Protein AF-A0A100W9M2-F1 (afdb_monomer_lite)

Foldseek 3Di:
DLPVLVVCVVVVPQWFWDDDPNDIAIFGLFPVPFPLVCLLVLVQVVRLVVRRVPPDDPDPDPVSSQVSLQRVLVSSPLAADPPDDQDVPDSNSGNHCSNVLVCCCVPPVVLLQQQCCVPVVDHPCVVVVVNAGSNNSSVSPVDGDQPGSSNCVVVVNDGDQDPVNVVVQVVVCVVVVHHDPPDDDDPVRVVVVVVVVVVVVVVVVVVVVVVVCVDPVVVVVVVVVVVVVVVVVVVVVVVDDDPPDDDDDDPDPPQDPVRVVVVVVVVVVVPPDDPDD

Secondary structure (DSSP, 8-state):
-HHHHHHHHHTT-SEEEEEETTEEEEEESSGGGS-HHHHHTT-HHHHHHHHHTT------SHHHHHHHHHHHHHHTT-PPPTTS---TT-GGGSSTTHHHHHHHHHH-HHHHHHHIIIII---TTHHHHTSS-HHHHHHHHTT--TTSHHHHHHTTTSPP--HHHHHHHHHHHHHHTS--TTSPPPHHHHHHHHHHHHHHHHHHHHHHHHHHHHSHHHHHHHHHHHHHHHHHHHHHHHT----S-----PPP----HHHHHHHHHHHHHHT------

pLDDT: mean 83.06, std 14.35, range [37.59, 98.06]

Structure (mmCIF, N/CA/C/O backbone):
data_AF-A0A100W9M2-F1
#
_entry.id   AF-A0A100W9M2-F1
#
loop_
_atom_site.group_PDB
_atom_site.id
_atom_site.type_symbol
_atom_site.label_atom_id
_atom_site.label_alt_id
_atom_site.label_comp_id
_atom_site.label_asym_id
_atom_site.label_entity_id
_atom_site.label_seq_id
_atom_site.pdbx_PDB_ins_code
_atom_site.Cartn_x
_atom_site.Cartn_y
_atom_site.Cartn_z
_atom_site.occupancy
_atom_site.B_iso_or_equiv
_atom_site.auth_seq_id
_atom_site.auth_comp_id
_atom_site.auth_asym_id
_atom_site.auth_atom_id
_atom_site.pdbx_PDB_model_num
ATOM 1 N N . MET A 1 1 ? 2.114 0.932 17.885 1.00 47.81 1 MET A N 1
ATOM 2 C CA . MET A 1 1 ? 0.836 1.500 18.368 1.00 47.81 1 MET A CA 1
ATOM 3 C C . MET A 1 1 ? -0.403 0.664 17.989 1.00 47.81 1 MET A C 1
ATOM 5 O O . MET A 1 1 ? -1.492 0.979 18.439 1.00 47.81 1 MET A O 1
ATOM 9 N N . SER A 1 2 ? -0.251 -0.484 17.306 1.00 56.03 2 SER A N 1
ATOM 10 C CA . SER A 1 2 ? -1.343 -1.405 16.909 1.00 56.03 2 SER A CA 1
ATOM 11 C C . SER A 1 2 ? -2.250 -1.965 18.027 1.00 56.03 2 SER A C 1
ATOM 13 O O . SER A 1 2 ? -3.304 -2.513 17.711 1.00 56.03 2 SER A O 1
ATOM 15 N N . SER A 1 3 ? -1.852 -1.878 19.302 1.00 63.62 3 SER A N 1
ATOM 16 C CA . SER A 1 3 ? -2.633 -2.407 20.432 1.00 63.62 3 SER A CA 1
ATOM 17 C C . SER A 1 3 ? -3.919 -1.622 20.685 1.00 63.62 3 SER A C 1
ATOM 19 O O . SER A 1 3 ? -4.874 -2.200 21.193 1.00 63.62 3 SER A O 1
ATOM 21 N N . ASP A 1 4 ? -3.944 -0.324 20.375 1.00 85.94 4 ASP A N 1
ATOM 22 C CA . ASP A 1 4 ? -5.067 0.527 20.769 1.00 85.94 4 ASP A CA 1
ATOM 23 C C . ASP A 1 4 ? -6.202 0.483 19.741 1.00 85.94 4 ASP A C 1
ATOM 25 O O . ASP A 1 4 ? -7.349 0.258 20.102 1.00 85.94 4 ASP A O 1
ATOM 29 N N . ALA A 1 5 ? -5.879 0.528 18.445 1.00 87.69 5 ALA A N 1
ATOM 30 C CA . ALA A 1 5 ? -6.870 0.379 17.376 1.00 87.69 5 ALA A CA 1
ATOM 31 C C . ALA A 1 5 ? -7.610 -0.972 17.429 1.00 87.69 5 ALA A C 1
ATOM 33 O O . ALA A 1 5 ? -8.826 -1.022 17.272 1.00 87.69 5 ALA A O 1
ATOM 34 N N . ALA A 1 6 ? -6.892 -2.069 17.702 1.00 89.69 6 ALA A N 1
ATOM 35 C CA . ALA A 1 6 ? -7.508 -3.387 17.867 1.00 89.69 6 ALA A CA 1
ATOM 36 C C . ALA A 1 6 ? -8.412 -3.456 19.110 1.00 89.69 6 ALA A C 1
ATOM 38 O O . ALA A 1 6 ? -9.457 -4.099 19.078 1.00 89.69 6 ALA A O 1
ATOM 39 N N . ARG A 1 7 ? -8.026 -2.772 20.197 1.00 92.50 7 ARG A N 1
ATOM 40 C CA . ARG A 1 7 ? -8.838 -2.657 21.413 1.00 92.50 7 ARG A CA 1
ATOM 41 C C . ARG A 1 7 ? -10.119 -1.865 21.151 1.00 92.50 7 ARG A C 1
ATOM 43 O O . ARG A 1 7 ? -11.185 -2.328 21.534 1.00 92.50 7 ARG A O 1
ATOM 50 N N . LEU A 1 8 ? -10.017 -0.706 20.500 1.00 90.44 8 LEU A N 1
ATOM 51 C CA . LEU A 1 8 ? -11.167 0.132 20.143 1.00 90.44 8 LEU A CA 1
ATOM 52 C C . LEU A 1 8 ? -12.153 -0.623 19.248 1.00 90.44 8 LEU A C 1
ATOM 54 O O . LEU A 1 8 ? -13.355 -0.580 19.483 1.00 90.44 8 LEU A O 1
ATOM 58 N N . GLU A 1 9 ? -11.643 -1.373 18.271 1.00 91.06 9 GLU A N 1
ATOM 59 C CA . GLU A 1 9 ? -12.470 -2.222 17.413 1.00 91.06 9 GLU A CA 1
ATOM 60 C C . GLU A 1 9 ? -13.180 -3.331 18.202 1.00 91.06 9 GLU A C 1
ATOM 62 O O . GLU A 1 9 ? -14.383 -3.506 18.044 1.00 91.06 9 GLU A O 1
ATOM 67 N N . ALA A 1 10 ? -12.478 -4.030 19.101 1.00 90.88 10 ALA A N 1
ATOM 68 C CA . ALA A 1 10 ? -13.080 -5.075 19.935 1.00 90.88 10 ALA A CA 1
ATOM 69 C C . ALA A 1 10 ? -14.157 -4.540 20.898 1.00 90.88 10 ALA A C 1
ATOM 71 O O . ALA A 1 10 ? -15.076 -5.269 21.262 1.00 90.88 10 ALA A O 1
ATOM 72 N N . LEU A 1 11 ? -14.043 -3.275 21.313 1.00 92.44 11 LEU A N 1
ATOM 73 C CA . LEU A 1 11 ? -15.038 -2.585 22.136 1.00 92.44 11 LEU A CA 1
ATOM 74 C C . LEU A 1 11 ? -16.202 -2.008 21.313 1.00 92.44 11 LEU A C 1
ATOM 76 O O . LEU A 1 11 ? -17.171 -1.531 21.898 1.00 92.44 11 LEU A O 1
ATOM 80 N N . GLY A 1 12 ? -16.124 -2.046 19.979 1.00 91.00 12 GLY A N 1
ATOM 81 C CA . GLY A 1 12 ? -17.121 -1.438 19.099 1.00 91.00 12 GLY A CA 1
ATOM 82 C C . GLY A 1 12 ? -17.115 0.092 19.134 1.00 91.00 12 GLY A C 1
ATOM 83 O O . GLY A 1 12 ? -18.110 0.713 18.769 1.00 91.00 12 GLY A O 1
ATOM 84 N N . GLU A 1 13 ? -16.013 0.712 19.566 1.00 93.00 13 GLU A N 1
ATOM 85 C CA . GLU A 1 13 ? -15.912 2.168 19.659 1.00 93.00 13 GLU A CA 1
ATOM 86 C C . GLU A 1 13 ? -16.001 2.787 18.250 1.00 93.00 13 GLU A C 1
ATOM 88 O O . GLU A 1 13 ? -15.250 2.389 17.347 1.00 93.00 13 GLU A O 1
ATOM 93 N N . PRO A 1 14 ? -16.913 3.745 18.008 1.00 94.06 14 PRO A N 1
ATOM 94 C CA . PRO A 1 14 ? -17.120 4.313 16.676 1.00 94.06 14 PRO A CA 1
ATOM 95 C C . PRO A 1 14 ? -16.027 5.313 16.281 1.00 94.06 14 PRO A C 1
ATOM 97 O O . PRO A 1 14 ? -15.817 5.560 15.097 1.00 94.06 14 PRO A O 1
ATOM 100 N N . VAL A 1 15 ? -15.305 5.869 17.255 1.00 95.31 15 VAL A N 1
ATOM 101 C CA . VAL A 1 15 ? -14.385 6.994 17.058 1.00 95.31 15 VAL A CA 1
ATOM 102 C C . VAL A 1 15 ? -12.984 6.636 17.543 1.00 95.31 15 VAL A C 1
ATOM 104 O O . VAL A 1 15 ? -12.806 6.042 18.606 1.00 95.31 15 VAL A O 1
ATOM 107 N N . ALA A 1 16 ? -11.974 7.027 16.768 1.00 94.75 16 ALA A N 1
ATOM 108 C CA . ALA A 1 16 ? -10.576 6.979 17.163 1.00 94.75 16 ALA A CA 1
ATOM 109 C C . ALA A 1 16 ? -10.111 8.384 17.562 1.00 94.75 16 ALA A C 1
ATOM 111 O O . ALA A 1 16 ? -10.200 9.330 16.777 1.00 94.75 16 ALA A O 1
ATOM 112 N N . ARG A 1 17 ? -9.601 8.512 18.790 1.00 94.69 17 ARG A N 1
ATOM 113 C CA . ARG A 1 17 ? -8.998 9.746 19.305 1.00 94.69 17 ARG A CA 1
ATOM 114 C C . ARG A 1 17 ? -7.490 9.682 19.153 1.00 94.69 17 ARG A C 1
ATOM 116 O O . ARG A 1 17 ? -6.875 8.692 19.545 1.00 94.69 17 ARG A O 1
ATOM 123 N N . PHE A 1 18 ? -6.884 10.741 18.638 1.00 93.81 18 PHE A N 1
ATOM 124 C CA . PHE A 1 18 ? -5.432 10.829 18.524 1.00 93.81 18 PHE A CA 1
ATOM 125 C C . PHE A 1 18 ? -4.947 12.265 18.687 1.00 93.81 18 PHE A C 1
ATOM 127 O O . PHE A 1 18 ? -5.701 13.227 18.556 1.00 93.81 18 PHE A O 1
ATOM 134 N N . ARG A 1 19 ? -3.658 12.408 19.000 1.00 93.12 19 ARG A N 1
ATOM 135 C CA . ARG A 1 19 ? -3.018 13.708 19.185 1.00 93.12 19 ARG A CA 1
ATOM 136 C C . ARG A 1 19 ? -2.118 14.024 17.999 1.00 93.12 19 ARG A C 1
ATOM 138 O O . ARG A 1 19 ? -1.206 13.257 17.699 1.00 93.12 19 ARG A O 1
ATOM 145 N N . TRP A 1 20 ? -2.313 15.187 17.388 1.00 92.69 20 TRP A N 1
ATOM 146 C CA . TRP A 1 20 ? -1.487 15.696 16.295 1.00 92.69 20 TRP A CA 1
ATOM 147 C C . TRP A 1 20 ? -1.078 17.144 16.570 1.00 92.69 20 TRP A C 1
ATOM 149 O O . TRP A 1 20 ? -1.923 18.002 16.799 1.00 92.69 20 TRP A O 1
ATOM 159 N N . ARG A 1 21 ? 0.234 17.420 16.613 1.00 89.38 21 ARG A N 1
ATOM 160 C CA . ARG A 1 21 ? 0.813 18.760 16.872 1.00 89.38 21 ARG A CA 1
ATOM 161 C C . ARG A 1 21 ? 0.162 19.523 18.045 1.00 89.38 21 ARG A C 1
ATOM 163 O O . ARG A 1 21 ? -0.067 20.720 17.960 1.00 89.38 21 ARG A O 1
ATOM 170 N N . ASN A 1 22 ? -0.089 18.823 19.156 1.00 88.62 22 ASN A N 1
ATOM 171 C CA . ASN A 1 22 ? -0.762 19.319 20.375 1.00 88.62 22 ASN A CA 1
ATOM 172 C C . ASN A 1 22 ? -2.278 19.542 20.288 1.00 88.62 22 ASN A C 1
ATOM 174 O O . ASN A 1 22 ? -2.859 20.012 21.262 1.00 88.62 22 ASN A O 1
ATOM 178 N N . HIS A 1 23 ? -2.918 19.140 19.197 1.00 89.62 23 HIS A N 1
ATOM 179 C CA . HIS A 1 23 ? -4.370 19.093 19.078 1.00 89.62 23 HIS A CA 1
ATOM 180 C C . HIS A 1 23 ? -4.859 17.665 19.291 1.00 89.62 23 HIS A C 1
ATOM 182 O O . HIS A 1 23 ? -4.270 16.723 18.759 1.00 89.62 23 HIS A O 1
ATOM 188 N N . GLU A 1 24 ? -5.912 17.506 20.084 1.00 93.44 24 GLU A N 1
ATOM 189 C CA . GLU A 1 24 ? -6.674 16.261 20.136 1.00 93.44 24 GLU A CA 1
ATOM 190 C C . GLU A 1 24 ? -7.724 16.303 19.035 1.00 93.44 24 GLU A C 1
ATOM 192 O O . GLU A 1 24 ? -8.447 17.290 18.901 1.00 93.44 24 GLU A O 1
ATOM 197 N N . LEU A 1 25 ? -7.742 15.254 18.221 1.00 94.44 25 LEU A N 1
ATOM 198 C CA . LEU A 1 25 ? -8.624 15.109 17.076 1.00 94.44 25 LEU A CA 1
ATOM 199 C C . LEU A 1 25 ? -9.360 13.776 17.170 1.00 94.44 25 LEU A C 1
ATOM 201 O O . LEU A 1 25 ? -8.849 12.791 17.715 1.00 94.44 25 LEU A O 1
ATOM 205 N N . GLU A 1 26 ? -10.554 13.760 16.602 1.00 95.38 26 GLU A N 1
ATOM 206 C CA . GLU A 1 26 ? -11.437 12.606 16.523 1.00 95.38 26 GLU A CA 1
ATOM 207 C C . GLU A 1 26 ? -11.709 12.262 15.059 1.00 95.38 26 GLU A C 1
ATOM 209 O O . GLU A 1 26 ? -11.933 13.149 14.241 1.00 95.38 26 GLU A O 1
ATOM 214 N N . ILE A 1 27 ? -11.702 10.982 14.709 1.00 95.75 27 ILE A N 1
ATOM 215 C CA . ILE A 1 27 ? -12.089 10.509 13.372 1.00 95.75 27 ILE A CA 1
ATOM 216 C C . ILE A 1 27 ? -12.921 9.233 13.490 1.00 95.75 27 ILE A C 1
ATOM 218 O O . ILE A 1 27 ? -12.769 8.509 14.482 1.00 95.75 27 ILE A O 1
ATOM 222 N N . PRO A 1 28 ? -13.756 8.903 12.489 1.00 96.62 28 PRO A N 1
ATOM 223 C CA . PRO A 1 28 ? -14.380 7.589 12.413 1.00 96.62 28 PRO A CA 1
ATOM 224 C C . PRO A 1 28 ? -13.318 6.489 12.498 1.00 96.62 28 PRO A C 1
ATOM 226 O O . PRO A 1 28 ? -12.334 6.488 11.756 1.00 96.62 28 PRO A O 1
ATOM 229 N N . ARG A 1 29 ? -13.496 5.554 13.430 1.00 94.75 29 ARG A N 1
ATOM 230 C CA . ARG A 1 29 ? -12.656 4.359 13.563 1.00 94.75 29 ARG A CA 1
ATOM 231 C C . ARG A 1 29 ? -12.885 3.329 12.444 1.00 94.75 29 ARG A C 1
ATOM 233 O O . ARG A 1 29 ? -11.885 2.752 12.012 1.00 94.75 29 ARG A O 1
ATOM 240 N N . PRO A 1 30 ? -14.121 3.049 11.972 1.00 95.06 30 PRO A N 1
ATOM 241 C CA . PRO A 1 30 ? -14.320 2.164 10.826 1.00 95.06 30 PRO A CA 1
ATOM 242 C C . PRO A 1 30 ? -13.828 2.849 9.557 1.00 95.06 30 PRO A C 1
ATOM 244 O O . PRO A 1 30 ? -14.258 3.952 9.225 1.00 95.06 30 PRO A O 1
ATOM 247 N N . LEU A 1 31 ? -12.945 2.173 8.827 1.00 95.31 31 LEU A N 1
ATOM 248 C CA . LEU A 1 31 ? -12.478 2.651 7.525 1.00 95.31 31 LEU A CA 1
ATOM 249 C C . LEU A 1 31 ? -13.605 2.665 6.490 1.00 95.31 31 LEU A C 1
ATOM 251 O O . LEU A 1 31 ? -13.540 3.396 5.512 1.00 95.31 31 LEU A O 1
ATOM 255 N N . GLU A 1 32 ? -14.645 1.869 6.702 1.00 94.31 32 GLU A N 1
ATOM 256 C CA . GLU A 1 32 ? -15.831 1.797 5.859 1.00 94.31 32 GLU A CA 1
ATOM 257 C C . GLU A 1 32 ? -16.619 3.120 5.850 1.00 94.31 32 GLU A C 1
ATOM 259 O O . GLU A 1 32 ? -17.315 3.407 4.881 1.00 94.31 32 GLU A O 1
ATOM 264 N N . GLU A 1 33 ? -16.477 3.944 6.895 1.00 95.44 33 GLU A N 1
ATOM 265 C CA . GLU A 1 33 ? -17.082 5.282 6.988 1.00 95.44 33 GLU A CA 1
ATOM 266 C C . GLU A 1 33 ? -16.178 6.389 6.423 1.00 95.44 33 GLU A C 1
ATOM 268 O O . GLU A 1 33 ? -16.566 7.558 6.375 1.00 95.44 33 GLU A O 1
ATOM 273 N N . TRP A 1 34 ? -14.956 6.054 6.001 1.00 96.69 34 TRP A N 1
ATOM 274 C CA . TRP A 1 34 ? -14.051 7.035 5.416 1.00 96.69 34 TRP A CA 1
ATOM 275 C C . TRP A 1 34 ? -14.489 7.391 3.992 1.00 96.69 34 TRP A C 1
ATOM 277 O O . TRP A 1 34 ? -15.139 6.593 3.314 1.00 96.69 34 TRP A O 1
ATOM 287 N N . PRO A 1 35 ? -14.098 8.569 3.474 1.00 96.56 35 PRO A N 1
ATOM 288 C CA . PRO A 1 35 ? -14.343 8.946 2.084 1.00 96.56 35 PRO A CA 1
ATOM 289 C C . PRO A 1 35 ? -13.412 8.164 1.135 1.00 96.56 35 PRO A C 1
ATOM 291 O O . PRO A 1 35 ? -12.525 8.734 0.498 1.00 96.56 35 PRO A O 1
ATOM 294 N N . LEU A 1 36 ? -13.600 6.841 1.046 1.00 95.44 36 LEU A N 1
ATOM 295 C CA . LEU A 1 36 ? -12.720 5.916 0.322 1.00 95.44 36 LEU A CA 1
ATOM 296 C C . LEU A 1 36 ? -12.597 6.272 -1.163 1.00 95.44 36 LEU A C 1
ATOM 298 O O . LEU A 1 36 ? -11.503 6.197 -1.708 1.00 95.44 36 LEU A O 1
ATOM 302 N N . GLU A 1 37 ? -13.670 6.748 -1.796 1.00 94.88 37 GLU A N 1
ATOM 303 C CA . GLU A 1 37 ? -13.635 7.224 -3.187 1.00 94.88 37 GLU A CA 1
ATOM 304 C C . GLU A 1 37 ? -12.728 8.445 -3.377 1.00 94.88 37 GLU A C 1
ATOM 306 O O . GLU A 1 37 ? -11.985 8.531 -4.354 1.00 94.88 37 GLU A O 1
ATOM 311 N N . ALA A 1 38 ? -12.730 9.387 -2.430 1.00 93.62 38 ALA A N 1
ATOM 312 C CA . ALA A 1 38 ? -11.818 10.526 -2.487 1.00 93.62 38 ALA A CA 1
ATOM 313 C C . ALA A 1 38 ? -10.363 10.057 -2.332 1.00 93.62 38 ALA A C 1
ATOM 315 O O . ALA A 1 38 ? -9.479 10.525 -3.047 1.00 93.62 38 ALA A O 1
ATOM 316 N N . ILE A 1 39 ? -10.121 9.082 -1.451 1.00 93.31 39 ILE A N 1
ATOM 317 C CA . ILE A 1 39 ? -8.792 8.495 -1.239 1.00 93.31 39 ILE A CA 1
ATOM 318 C C . ILE A 1 39 ? -8.316 7.743 -2.492 1.00 93.31 39 ILE A C 1
ATOM 320 O O . ILE A 1 39 ? -7.178 7.954 -2.914 1.00 93.31 39 ILE A O 1
ATOM 324 N N . ARG A 1 40 ? -9.176 6.930 -3.123 1.00 90.56 40 ARG A N 1
ATOM 325 C CA . ARG A 1 40 ? -8.885 6.217 -4.383 1.00 90.56 40 ARG A CA 1
ATOM 326 C C . ARG A 1 40 ? -8.456 7.168 -5.492 1.00 90.56 40 ARG A C 1
ATOM 328 O O . ARG A 1 40 ? -7.450 6.940 -6.153 1.00 90.56 40 ARG A O 1
ATOM 335 N N . ASN A 1 41 ? -9.191 8.264 -5.654 1.00 90.56 41 ASN A N 1
ATOM 336 C CA . ASN A 1 41 ? -8.954 9.231 -6.723 1.00 90.56 41 ASN A CA 1
ATOM 337 C C . ASN A 1 41 ? -7.810 10.220 -6.413 1.00 90.56 41 ASN A C 1
ATOM 339 O O . ASN A 1 41 ? -7.517 11.099 -7.221 1.00 90.56 41 ASN A O 1
ATOM 343 N N . GLY A 1 42 ? -7.161 10.114 -5.248 1.00 88.38 42 GLY A N 1
ATOM 344 C CA . GLY A 1 42 ? -6.067 11.005 -4.848 1.00 88.38 42 GLY A CA 1
ATOM 345 C C . GLY A 1 42 ? -6.509 12.379 -4.331 1.00 88.38 42 GLY A C 1
ATOM 346 O O . GLY A 1 42 ? -5.685 13.282 -4.187 1.00 88.38 42 GLY A O 1
ATOM 347 N N . HIS A 1 43 ? -7.792 12.553 -4.007 1.00 90.94 43 HIS A N 1
ATOM 348 C CA . HIS A 1 43 ? -8.366 13.768 -3.421 1.00 90.94 43 HIS A CA 1
ATOM 349 C C . HIS A 1 43 ? -8.121 13.814 -1.902 1.00 90.94 43 HIS A C 1
ATOM 351 O O . HIS A 1 43 ? -9.045 13.894 -1.091 1.00 90.94 43 HIS A O 1
ATOM 357 N N . TYR A 1 44 ? -6.853 13.730 -1.490 1.00 89.38 44 TYR A N 1
ATOM 358 C CA . TYR A 1 44 ? -6.484 13.543 -0.081 1.00 89.38 44 TYR A CA 1
ATOM 359 C C . TYR A 1 44 ? -6.856 14.721 0.821 1.00 89.38 44 TYR A C 1
ATOM 361 O O . TYR A 1 44 ? -7.181 14.516 1.988 1.00 89.38 44 TYR A O 1
ATOM 369 N N . VAL A 1 45 ? -6.830 15.947 0.291 1.00 88.88 45 VAL A N 1
ATOM 370 C CA . VAL A 1 45 ? -7.233 17.144 1.044 1.00 88.88 45 VAL A CA 1
ATOM 371 C C . VAL A 1 45 ? -8.724 17.086 1.365 1.00 88.88 45 VAL A C 1
ATOM 373 O O . VAL A 1 45 ? -9.098 17.218 2.527 1.00 88.88 45 VAL A O 1
ATOM 376 N N . ASP A 1 46 ? -9.560 16.809 0.364 1.00 91.06 46 ASP A N 1
ATOM 377 C CA . ASP A 1 46 ? -11.011 16.694 0.534 1.00 91.06 46 ASP A CA 1
ATOM 378 C C . ASP A 1 46 ? -11.359 15.547 1.492 1.00 91.06 46 ASP A C 1
ATOM 380 O O . ASP A 1 46 ? -12.207 15.699 2.375 1.00 91.06 46 ASP A O 1
ATOM 384 N N . ALA A 1 47 ? -10.648 14.419 1.375 1.00 94.06 47 ALA A N 1
ATOM 385 C CA . ALA A 1 47 ? -10.786 13.286 2.280 1.00 94.06 47 ALA A CA 1
ATOM 386 C C . ALA A 1 47 ? -10.453 13.664 3.734 1.00 94.06 47 ALA A C 1
ATOM 388 O O . ALA A 1 47 ? -11.239 13.384 4.639 1.00 94.06 47 ALA A O 1
ATOM 389 N N . ALA A 1 48 ? -9.323 14.340 3.966 1.00 92.19 48 ALA A N 1
ATOM 390 C CA . ALA A 1 48 ? -8.901 14.758 5.302 1.00 92.19 48 ALA A CA 1
ATOM 391 C C . ALA A 1 48 ? -9.867 15.783 5.914 1.00 92.19 48 ALA A C 1
ATOM 393 O O . ALA A 1 48 ? -10.232 15.663 7.080 1.00 92.19 48 ALA A O 1
ATOM 394 N N . VAL A 1 49 ? -10.331 16.760 5.127 1.00 90.69 49 VAL A N 1
ATOM 395 C CA . VAL A 1 49 ? -11.322 17.757 5.571 1.00 90.69 49 VAL A CA 1
ATOM 396 C C . VAL A 1 49 ? -12.648 17.091 5.938 1.00 90.69 49 VAL A C 1
ATOM 398 O O . VAL A 1 49 ? -13.236 17.423 6.968 1.00 90.69 49 VAL A O 1
ATOM 401 N N . THR A 1 50 ? -13.092 16.122 5.136 1.00 94.25 50 THR A N 1
ATOM 402 C CA . THR A 1 50 ? -14.310 15.348 5.412 1.00 94.25 50 THR A CA 1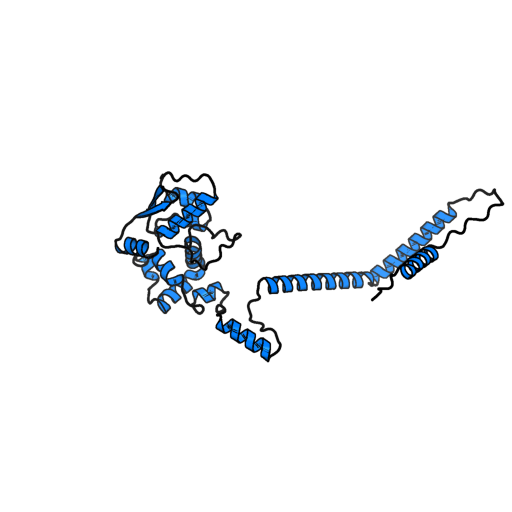
ATOM 403 C C . THR A 1 50 ? -14.179 14.570 6.721 1.00 94.25 50 THR A C 1
ATOM 405 O O . THR A 1 50 ? -15.076 14.634 7.558 1.00 94.25 50 THR A O 1
ATOM 408 N N . LEU A 1 51 ? -13.040 13.903 6.944 1.00 94.50 51 LEU A N 1
ATOM 409 C CA . LEU A 1 51 ? -12.773 13.142 8.171 1.00 94.50 51 LEU A CA 1
ATOM 410 C C . LEU A 1 51 ? -12.661 14.020 9.419 1.00 94.50 51 LEU A C 1
ATOM 412 O O . LEU A 1 51 ? -13.057 13.591 10.498 1.00 94.50 51 LEU A O 1
ATOM 416 N N . LEU A 1 52 ? -12.159 15.251 9.287 1.00 92.19 52 LEU A N 1
ATOM 417 C CA . LEU A 1 52 ? -12.134 16.207 10.394 1.00 92.19 52 LEU A CA 1
ATOM 418 C C . LEU A 1 52 ? -13.537 16.669 10.802 1.00 92.19 52 LEU A C 1
ATOM 420 O O . LEU A 1 52 ? -13.695 17.152 11.921 1.00 92.19 52 LEU A O 1
ATOM 424 N N . ALA A 1 53 ? -14.548 16.549 9.934 1.00 90.50 53 ALA A N 1
ATOM 425 C CA . ALA A 1 53 ? -15.939 16.901 10.234 1.00 90.50 53 ALA A CA 1
ATOM 426 C C . ALA A 1 53 ? -16.105 18.298 10.883 1.00 90.50 53 ALA A C 1
ATOM 428 O O . ALA A 1 53 ? -16.910 18.493 11.791 1.00 90.50 53 ALA A O 1
ATOM 429 N N . GLY A 1 54 ? -15.315 19.282 10.435 1.00 85.00 54 GLY A N 1
ATOM 430 C CA . GLY A 1 54 ? -15.333 20.655 10.960 1.00 85.00 54 GLY A CA 1
ATOM 431 C C . GLY A 1 54 ? -14.406 20.923 12.153 1.00 85.00 54 GLY A C 1
ATOM 432 O O . GLY A 1 54 ? -14.352 22.057 12.628 1.00 85.00 54 GLY A O 1
ATOM 433 N N . GLN A 1 55 ? -13.640 19.933 12.622 1.00 89.88 55 GLN A N 1
ATOM 434 C CA . GLN A 1 55 ? -12.582 20.151 13.609 1.00 89.88 55 GLN A CA 1
ATOM 435 C C . GLN A 1 55 ? -11.474 21.045 13.044 1.00 89.88 55 GLN A C 1
ATOM 437 O O . GLN A 1 55 ? -11.005 20.873 11.917 1.00 89.88 55 GLN A O 1
ATOM 442 N N . THR A 1 56 ? -11.016 21.998 13.852 1.00 79.88 56 THR A N 1
ATOM 443 C CA . THR A 1 56 ? -9.919 22.900 13.493 1.00 79.88 56 THR A CA 1
ATOM 444 C C . THR A 1 56 ? -8.569 22.258 13.793 1.00 79.88 56 THR A C 1
ATOM 446 O O . THR A 1 56 ? -8.111 22.271 14.936 1.00 79.88 56 THR A O 1
ATOM 449 N N . ALA A 1 57 ? -7.909 21.747 12.755 1.00 75.81 57 ALA A N 1
ATOM 450 C CA . ALA A 1 57 ? -6.485 21.429 12.778 1.00 75.81 57 ALA A CA 1
ATOM 451 C C . ALA A 1 57 ? -5.700 22.568 12.096 1.00 75.81 57 ALA A C 1
ATOM 453 O O . ALA A 1 57 ? -6.108 23.029 11.026 1.00 75.81 57 ALA A O 1
ATOM 454 N N . PRO A 1 58 ? -4.587 23.059 12.671 1.00 75.00 58 PRO A N 1
ATOM 455 C CA . PRO A 1 58 ? -3.755 24.053 12.006 1.00 75.00 58 PRO A CA 1
ATOM 456 C C . PRO A 1 58 ? -2.998 23.394 10.849 1.00 75.00 58 PRO A C 1
ATOM 458 O O . PRO A 1 58 ? -1.962 22.763 11.050 1.00 75.00 58 PRO A O 1
ATOM 461 N N . ILE A 1 59 ? -3.520 23.552 9.635 1.00 75.69 59 ILE A N 1
ATOM 462 C CA . ILE A 1 59 ? -2.934 23.020 8.401 1.00 75.69 59 ILE A CA 1
ATOM 463 C C . ILE A 1 59 ? -2.449 24.198 7.537 1.00 75.69 59 ILE A C 1
ATOM 465 O O . ILE A 1 59 ? -3.173 24.650 6.648 1.00 75.69 59 ILE A O 1
ATOM 469 N N . PRO A 1 60 ? -1.262 24.768 7.812 1.00 66.62 60 PRO A N 1
ATOM 470 C CA . PRO A 1 60 ? -0.752 25.895 7.036 1.00 66.62 60 PRO A CA 1
ATOM 471 C C . PRO A 1 60 ? -0.211 25.489 5.657 1.00 66.62 60 PRO A C 1
ATOM 473 O O . PRO A 1 60 ? -0.207 26.319 4.749 1.00 66.62 60 PRO A O 1
ATOM 476 N N . LEU A 1 61 ? 0.251 24.246 5.480 1.00 82.31 61 LEU A N 1
ATOM 477 C CA . LEU A 1 61 ? 0.864 23.762 4.241 1.00 82.31 61 LEU A CA 1
ATOM 478 C C . LEU A 1 61 ? 0.260 22.432 3.776 1.00 82.31 61 LEU A C 1
ATOM 480 O O . LEU A 1 61 ? -0.229 21.632 4.569 1.00 82.31 61 LEU A O 1
ATOM 484 N N . TYR A 1 62 ? 0.389 22.145 2.477 1.00 80.06 62 TYR A N 1
ATOM 485 C CA . TYR A 1 62 ? -0.008 20.854 1.898 1.00 80.06 62 TYR A CA 1
ATOM 486 C C . TYR A 1 62 ? 0.687 19.666 2.585 1.00 80.06 62 TYR A C 1
ATOM 488 O O . TYR A 1 62 ? 0.043 18.663 2.871 1.00 80.06 62 TYR A O 1
ATOM 496 N N . GLY A 1 63 ? 1.978 19.797 2.918 1.00 82.31 63 GLY A N 1
ATOM 497 C CA . GLY A 1 63 ? 2.717 18.763 3.654 1.00 82.31 63 GLY A CA 1
ATOM 498 C C . GLY A 1 63 ? 2.109 18.440 5.023 1.00 82.31 63 GLY A C 1
ATOM 499 O O . GLY A 1 63 ? 2.137 17.291 5.445 1.00 82.31 63 GLY A O 1
ATOM 500 N N . ASP A 1 64 ? 1.462 19.411 5.672 1.00 86.12 64 ASP A N 1
ATOM 501 C CA . ASP A 1 64 ? 0.808 19.188 6.962 1.00 86.12 64 ASP A CA 1
ATOM 502 C C . ASP A 1 64 ? -0.471 18.359 6.823 1.00 86.12 64 ASP A C 1
ATOM 504 O O . ASP A 1 64 ? -0.786 17.580 7.719 1.00 86.12 64 ASP A O 1
ATOM 508 N N . VAL A 1 65 ? -1.185 18.480 5.694 1.00 85.50 65 VAL A N 1
ATOM 509 C CA . VAL A 1 65 ? -2.310 17.584 5.368 1.00 85.50 65 VAL A CA 1
ATOM 510 C C . VAL A 1 65 ? -1.807 16.155 5.243 1.00 85.50 65 VAL A C 1
ATOM 512 O O . VAL A 1 65 ? -2.466 15.234 5.716 1.00 85.50 65 VAL A O 1
ATOM 515 N N . MET A 1 66 ? -0.646 15.969 4.610 1.00 86.12 66 MET A N 1
ATOM 516 C CA . MET A 1 66 ? -0.079 14.642 4.397 1.00 86.12 66 MET A CA 1
ATOM 517 C C . MET A 1 66 ? 0.306 13.989 5.730 1.00 86.12 66 MET A C 1
ATOM 519 O O . MET A 1 66 ? -0.140 12.880 6.023 1.00 86.12 66 MET A O 1
ATOM 523 N N . ASP A 1 67 ? 1.034 14.725 6.575 1.00 89.00 67 ASP A N 1
ATOM 524 C CA . ASP A 1 67 ? 1.384 14.300 7.935 1.00 89.00 67 ASP A CA 1
ATOM 525 C C . ASP A 1 67 ? 0.136 13.980 8.776 1.00 89.00 67 ASP A C 1
ATOM 527 O O . ASP A 1 67 ? 0.119 13.022 9.552 1.00 89.00 67 ASP A O 1
ATOM 531 N N . LEU A 1 68 ? -0.911 14.804 8.659 1.00 91.81 68 LEU A N 1
ATOM 532 C CA . LEU A 1 68 ? -2.171 14.611 9.370 1.00 91.81 68 LEU A CA 1
ATOM 533 C C . LEU A 1 68 ? -2.900 13.351 8.894 1.00 91.81 68 LEU A C 1
ATOM 535 O O . LEU A 1 68 ? -3.341 12.558 9.722 1.00 91.81 68 LEU A O 1
ATOM 539 N N . ALA A 1 69 ? -3.008 13.148 7.584 1.00 92.12 69 ALA A N 1
ATOM 540 C CA . ALA A 1 69 ? -3.642 11.977 6.990 1.00 92.12 69 ALA A CA 1
ATOM 541 C C . ALA A 1 69 ? -2.937 10.672 7.402 1.00 92.12 69 ALA A C 1
ATOM 543 O O . ALA A 1 69 ? -3.590 9.675 7.715 1.00 92.12 69 ALA A O 1
ATOM 544 N N . ASP A 1 70 ? -1.605 10.679 7.476 1.00 91.31 70 ASP A N 1
ATOM 545 C CA . ASP A 1 70 ? -0.838 9.540 7.983 1.00 91.31 70 ASP A CA 1
ATOM 546 C C . ASP A 1 70 ? -1.074 9.304 9.482 1.00 91.31 70 ASP A C 1
ATOM 548 O O . ASP A 1 70 ? -1.229 8.157 9.909 1.00 91.31 70 ASP A O 1
ATOM 552 N N . ALA A 1 71 ? -1.178 10.370 10.284 1.00 92.69 71 ALA A N 1
ATOM 553 C CA . ALA A 1 71 ? -1.535 10.260 11.699 1.00 92.69 71 ALA A CA 1
ATOM 554 C C . ALA A 1 71 ? -2.956 9.699 11.901 1.00 92.69 71 ALA A C 1
ATOM 556 O O . ALA A 1 71 ? -3.157 8.862 12.782 1.00 92.69 71 ALA A O 1
ATOM 557 N N . MET A 1 72 ? -3.915 10.093 11.055 1.00 94.81 72 MET A N 1
ATOM 558 C CA . MET A 1 72 ? -5.269 9.528 11.037 1.00 94.81 72 MET A CA 1
ATOM 559 C C . MET A 1 72 ? -5.235 8.023 10.746 1.00 94.81 72 MET A C 1
ATOM 561 O O . MET A 1 72 ? -5.819 7.231 11.484 1.00 94.81 72 MET A O 1
ATOM 565 N N . ALA A 1 73 ? -4.506 7.604 9.706 1.00 94.62 73 ALA A N 1
ATOM 566 C CA . ALA A 1 73 ? -4.370 6.190 9.352 1.00 94.62 73 ALA A CA 1
ATOM 567 C C . ALA A 1 73 ? -3.689 5.374 10.465 1.00 94.62 73 ALA A C 1
ATOM 569 O O . ALA A 1 73 ? -4.100 4.249 10.765 1.00 94.62 73 ALA A O 1
ATOM 570 N N . ALA A 1 74 ? -2.684 5.948 11.130 1.00 93.19 74 ALA A N 1
ATOM 571 C CA . ALA A 1 74 ? -2.033 5.324 12.275 1.00 93.19 74 ALA A CA 1
ATOM 572 C C . ALA A 1 74 ? -2.981 5.161 13.475 1.00 93.19 74 ALA A C 1
ATOM 574 O O . ALA A 1 74 ? -2.965 4.108 14.118 1.00 93.19 74 ALA A O 1
ATOM 575 N N . ALA A 1 75 ? -3.844 6.148 13.743 1.00 94.31 75 ALA A N 1
ATOM 576 C CA . ALA A 1 75 ? -4.825 6.100 14.829 1.00 94.31 75 ALA A CA 1
ATOM 577 C C . ALA A 1 75 ? -5.816 4.934 14.679 1.00 94.31 75 ALA A C 1
ATOM 579 O O . ALA A 1 75 ? -6.156 4.278 15.664 1.00 94.31 75 ALA A O 1
ATOM 580 N N . VAL A 1 76 ? -6.213 4.614 13.443 1.00 95.12 76 VAL A N 1
ATOM 581 C CA . VAL A 1 76 ? -7.073 3.456 13.137 1.00 95.12 76 VAL A CA 1
ATOM 582 C C . VAL A 1 76 ? -6.291 2.161 12.895 1.00 95.12 76 VAL A C 1
ATOM 584 O O . VAL A 1 76 ? -6.874 1.125 12.591 1.00 95.12 76 VAL A O 1
ATOM 587 N N . GLY A 1 77 ? -4.966 2.165 13.070 1.00 93.19 77 GLY A N 1
ATOM 588 C CA . GLY A 1 77 ? -4.128 0.967 12.973 1.00 93.19 77 GLY A CA 1
ATOM 589 C C . GLY A 1 77 ? -3.805 0.517 11.545 1.00 93.19 77 GLY A C 1
ATOM 590 O O . GLY A 1 77 ? -3.378 -0.625 11.357 1.00 93.19 77 GLY A O 1
ATOM 591 N N . VAL A 1 78 ? -3.964 1.398 10.556 1.00 93.56 78 VAL A N 1
ATOM 592 C CA . VAL A 1 78 ? -3.572 1.188 9.148 1.00 93.56 78 VAL A CA 1
ATOM 593 C C . VAL A 1 78 ? -2.343 2.037 8.816 1.00 93.56 78 VAL A C 1
ATOM 595 O O . VAL A 1 78 ? -2.231 2.715 7.796 1.00 93.56 78 VAL A O 1
ATOM 598 N N . GLU A 1 79 ? -1.376 1.983 9.733 1.00 90.81 79 GLU A N 1
ATOM 599 C CA . GLU A 1 79 ? -0.061 2.591 9.559 1.00 90.81 79 GLU A CA 1
ATOM 600 C C . GLU A 1 79 ? 0.724 1.886 8.448 1.00 90.81 79 GLU A C 1
ATOM 602 O O . GLU A 1 79 ? 0.642 0.662 8.264 1.00 90.81 79 GLU A O 1
ATOM 607 N N . ARG A 1 80 ? 1.528 2.673 7.731 1.00 85.81 80 ARG A N 1
ATOM 608 C CA . ARG A 1 80 ? 2.520 2.144 6.802 1.00 85.81 80 ARG A CA 1
ATOM 609 C C . ARG A 1 80 ? 3.553 1.328 7.578 1.00 85.81 80 ARG A C 1
ATOM 611 O O . ARG A 1 80 ? 3.944 1.684 8.689 1.00 85.81 80 ARG A O 1
ATOM 618 N N . LEU A 1 81 ? 4.007 0.226 6.987 1.00 84.25 81 LEU A N 1
ATOM 619 C CA . LEU A 1 81 ? 5.077 -0.565 7.583 1.00 84.25 81 LEU A CA 1
ATOM 620 C C . LEU A 1 81 ? 6.384 0.240 7.603 1.00 84.25 81 LEU A C 1
ATOM 622 O O . LEU A 1 81 ? 6.692 0.898 6.607 1.00 84.25 81 LEU A O 1
ATOM 626 N N . PRO A 1 82 ? 7.188 0.154 8.676 1.00 81.19 82 PRO A N 1
ATOM 627 C CA . PRO A 1 82 ? 8.432 0.914 8.789 1.00 81.19 82 PRO A CA 1
ATOM 628 C C . PRO A 1 82 ? 9.452 0.543 7.704 1.00 81.19 82 PRO A C 1
ATOM 630 O O . PRO A 1 82 ? 10.317 1.347 7.369 1.00 81.19 82 PRO A O 1
ATOM 633 N N . GLU A 1 83 ? 9.352 -0.660 7.132 1.00 79.88 83 GLU A N 1
ATOM 634 C CA . GLU A 1 83 ? 10.209 -1.116 6.038 1.00 79.88 83 GLU A CA 1
ATOM 6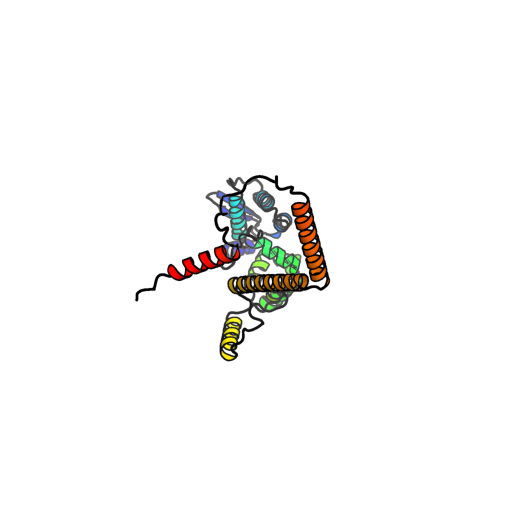35 C C . GLU A 1 83 ? 9.759 -0.606 4.655 1.00 79.88 83 GLU A C 1
ATOM 637 O O . GLU A 1 83 ? 10.496 -0.745 3.676 1.00 79.88 83 GLU A O 1
ATOM 642 N N . SER A 1 84 ? 8.559 -0.023 4.550 1.00 73.94 84 SER A N 1
ATOM 643 C CA . SER A 1 84 ? 8.054 0.518 3.285 1.00 73.94 84 SER A CA 1
ATOM 644 C C . SER A 1 84 ? 8.794 1.805 2.949 1.00 73.94 84 SER A C 1
ATOM 646 O O . SER A 1 84 ? 8.726 2.789 3.684 1.00 73.94 84 SER A O 1
ATOM 648 N N . LYS A 1 85 ? 9.496 1.815 1.815 1.00 65.50 85 LYS A N 1
ATOM 649 C CA . LYS A 1 85 ? 10.157 3.027 1.328 1.00 65.50 85 LYS A CA 1
ATOM 650 C C . LYS A 1 85 ? 9.099 4.048 0.919 1.00 65.50 85 LYS A C 1
ATOM 652 O O . LYS A 1 85 ? 8.189 3.720 0.164 1.00 65.50 85 LYS A O 1
ATOM 657 N N . VAL A 1 86 ? 9.246 5.282 1.398 1.00 62.81 86 VAL A N 1
ATOM 658 C CA . VAL A 1 86 ? 8.515 6.426 0.848 1.00 62.81 86 VAL A CA 1
ATOM 659 C C . VAL A 1 86 ? 9.134 6.706 -0.512 1.00 62.81 86 VAL A C 1
ATOM 661 O O . VAL A 1 86 ? 10.270 7.171 -0.595 1.00 62.81 86 VAL A O 1
ATOM 664 N N . ASP A 1 87 ? 8.435 6.327 -1.571 1.00 59.66 87 ASP A N 1
ATOM 665 C CA . ASP A 1 87 ? 8.839 6.694 -2.919 1.00 59.66 87 ASP A CA 1
ATOM 666 C C . ASP A 1 87 ? 8.332 8.123 -3.185 1.00 59.66 87 ASP A C 1
ATOM 668 O O . ASP A 1 87 ? 7.119 8.340 -3.132 1.00 59.66 87 ASP A O 1
ATOM 672 N N . PRO A 1 88 ? 9.225 9.110 -3.390 1.00 53.53 88 PRO A N 1
ATOM 673 C CA . PRO A 1 88 ? 8.836 10.510 -3.552 1.00 53.53 88 PRO A CA 1
ATOM 674 C C . PRO A 1 88 ? 7.957 10.759 -4.784 1.00 53.53 88 PRO A C 1
ATOM 676 O O . PRO A 1 88 ? 7.194 11.724 -4.785 1.00 53.53 88 PRO A O 1
ATOM 679 N N . ASP A 1 89 ? 8.021 9.890 -5.797 1.00 53.91 89 ASP A N 1
ATOM 680 C CA . ASP A 1 89 ? 7.180 9.993 -6.995 1.00 53.91 89 ASP A CA 1
ATOM 681 C C . ASP A 1 89 ? 5.835 9.274 -6.827 1.00 53.91 89 ASP A C 1
ATOM 683 O O . ASP A 1 89 ? 4.895 9.491 -7.602 1.00 53.91 89 ASP A O 1
ATOM 687 N N . ASN A 1 90 ? 5.710 8.428 -5.801 1.00 58.06 90 ASN A N 1
ATOM 688 C CA . ASN A 1 90 ? 4.538 7.601 -5.617 1.00 58.06 90 ASN A CA 1
ATOM 689 C C . ASN A 1 90 ? 3.484 8.338 -4.785 1.00 58.06 90 ASN A C 1
ATOM 691 O O . ASN A 1 90 ? 3.523 8.380 -3.555 1.00 58.06 90 ASN A O 1
ATOM 695 N N . ARG A 1 91 ? 2.504 8.919 -5.485 1.00 50.62 91 ARG A N 1
ATOM 696 C CA . ARG A 1 91 ? 1.384 9.672 -4.893 1.00 50.62 91 ARG A CA 1
ATOM 697 C C . ARG A 1 91 ? 0.490 8.836 -3.970 1.00 50.62 91 ARG A C 1
ATOM 699 O O . ARG A 1 91 ? -0.285 9.425 -3.233 1.00 50.62 91 ARG A O 1
ATOM 706 N N . PHE A 1 92 ? 0.673 7.512 -3.902 1.00 54.81 92 PHE A N 1
ATOM 707 C CA . PHE A 1 92 ? 0.114 6.630 -2.860 1.00 54.81 92 PHE A CA 1
ATOM 708 C C . PHE A 1 92 ? 0.721 6.863 -1.455 1.00 54.81 92 PHE A C 1
ATOM 710 O O . PHE A 1 92 ? 0.584 6.030 -0.559 1.00 54.81 92 PHE A O 1
ATOM 717 N N . GLY A 1 93 ? 1.433 7.978 -1.265 1.00 62.97 93 GLY A N 1
ATOM 718 C CA . GLY A 1 93 ? 2.223 8.309 -0.088 1.00 62.97 93 GLY A CA 1
ATOM 719 C C . GLY A 1 93 ? 1.434 8.773 1.135 1.00 62.97 93 GLY A C 1
ATOM 720 O O . GLY A 1 93 ? 2.040 8.826 2.202 1.00 62.97 93 GLY A O 1
ATOM 721 N N . THR A 1 94 ? 0.132 9.025 1.023 1.00 81.50 94 THR A N 1
ATOM 722 C CA . THR A 1 94 ? -0.696 9.606 2.093 1.00 81.50 94 THR A CA 1
ATOM 723 C C . THR A 1 94 ? -1.768 8.664 2.621 1.00 81.50 94 THR A C 1
ATOM 725 O O . THR A 1 94 ? -2.187 7.756 1.913 1.00 81.50 94 THR A O 1
ATOM 728 N N . PHE A 1 95 ? -2.260 8.905 3.841 1.00 90.75 95 PHE A N 1
ATOM 729 C CA . PHE A 1 95 ? -3.198 8.011 4.540 1.00 90.75 95 PHE A CA 1
ATOM 730 C C . PHE A 1 95 ? -2.593 6.633 4.853 1.00 90.75 95 PHE A C 1
ATOM 732 O O . PHE A 1 95 ? -3.266 5.600 4.811 1.00 90.75 95 PHE A O 1
ATOM 739 N N . GLY A 1 96 ? -1.303 6.605 5.191 1.00 89.50 96 GLY A N 1
ATOM 740 C CA . GLY A 1 96 ? -0.603 5.405 5.630 1.00 89.50 96 GLY A CA 1
ATOM 741 C C . GLY A 1 96 ? -0.616 4.310 4.565 1.00 89.50 96 GLY A C 1
ATOM 742 O O . GLY A 1 96 ? 0.031 4.436 3.521 1.00 89.50 96 GLY A O 1
ATOM 743 N N . ALA A 1 97 ? -1.304 3.207 4.866 1.00 91.25 97 ALA A N 1
ATOM 744 C CA . ALA A 1 97 ? -1.473 2.075 3.958 1.00 91.25 97 ALA A CA 1
ATOM 745 C C . ALA A 1 97 ? -2.883 1.968 3.352 1.00 91.25 97 ALA A C 1
ATOM 747 O O . ALA A 1 97 ? -3.149 1.012 2.628 1.00 91.25 97 ALA A O 1
ATOM 748 N N . VAL A 1 98 ? -3.784 2.922 3.618 1.00 94.25 98 VAL A N 1
ATOM 749 C CA . VAL A 1 98 ? -5.170 2.858 3.128 1.00 94.25 98 VAL A CA 1
ATOM 750 C C . VAL A 1 98 ? -5.236 2.830 1.595 1.00 94.25 98 VAL A C 1
ATOM 752 O O . VAL A 1 98 ? -5.880 1.919 1.081 1.00 94.25 98 VAL A O 1
ATOM 755 N N . PRO A 1 99 ? -4.548 3.708 0.832 1.00 92.44 99 PRO A N 1
ATOM 756 C CA . PRO A 1 99 ? -4.597 3.630 -0.631 1.00 92.44 99 PRO A CA 1
ATOM 757 C C . PRO A 1 99 ? -4.076 2.297 -1.175 1.00 92.44 99 PRO A C 1
ATOM 759 O O . PRO A 1 99 ? -4.647 1.754 -2.111 1.00 92.44 99 PRO A O 1
ATOM 762 N N . LEU A 1 100 ? -3.026 1.747 -0.553 1.00 90.50 100 LEU A N 1
ATOM 763 C CA . LEU A 1 100 ? -2.453 0.457 -0.938 1.00 90.50 100 LEU A CA 1
ATOM 764 C C . LEU A 1 100 ? -3.425 -0.699 -0.669 1.00 90.50 100 LEU A C 1
ATOM 766 O O . LEU A 1 100 ? -3.586 -1.587 -1.502 1.00 90.50 100 LEU A O 1
ATOM 770 N N . LEU A 1 101 ? -4.093 -0.681 0.488 1.00 94.56 101 LEU A N 1
ATOM 771 C CA . LEU A 1 101 ? -5.146 -1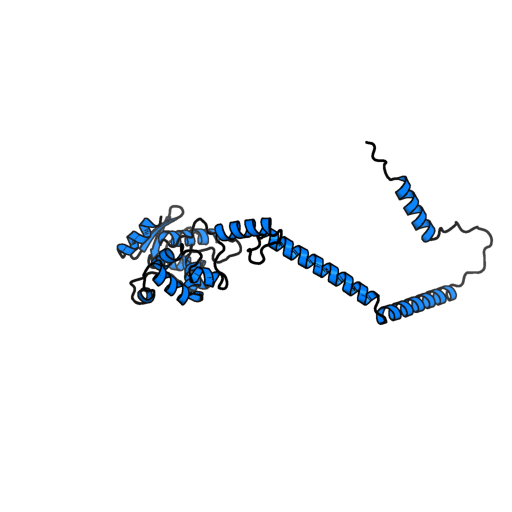.641 0.799 1.00 94.56 101 LEU A CA 1
ATOM 772 C C . LEU A 1 101 ? -6.256 -1.569 -0.253 1.00 94.56 101 LEU A C 1
ATOM 774 O O . LEU A 1 101 ? -6.657 -2.606 -0.766 1.00 94.56 101 LEU A O 1
ATOM 778 N N . LEU A 1 102 ? -6.725 -0.366 -0.590 1.00 94.62 102 LEU A N 1
ATOM 779 C CA . LEU A 1 102 ? -7.769 -0.187 -1.598 1.00 94.62 102 LEU A CA 1
ATOM 780 C C . LEU A 1 102 ? -7.317 -0.706 -2.966 1.00 94.62 102 LEU A C 1
ATOM 782 O O . LEU A 1 102 ? -8.061 -1.466 -3.566 1.00 94.62 102 LEU A O 1
ATOM 786 N N . SER A 1 103 ? -6.080 -0.429 -3.398 1.00 92.81 103 SER A N 1
ATOM 787 C CA . SER A 1 103 ? -5.563 -0.998 -4.653 1.00 92.81 103 SER A CA 1
ATOM 788 C C . SER A 1 103 ? -5.509 -2.526 -4.636 1.00 92.81 103 SER A C 1
ATOM 790 O O . SER A 1 103 ? -5.824 -3.159 -5.634 1.00 92.81 103 SER A O 1
ATOM 792 N N . PHE A 1 104 ? -5.173 -3.151 -3.500 1.00 94.75 104 PHE A N 1
ATOM 793 C CA . PHE A 1 104 ? -5.215 -4.613 -3.405 1.00 94.75 104 PHE A CA 1
ATOM 794 C C . PHE A 1 104 ? -6.633 -5.165 -3.519 1.00 94.75 104 PHE A C 1
ATOM 796 O O . PHE A 1 104 ? -6.824 -6.212 -4.125 1.00 94.75 104 PHE A O 1
ATOM 803 N N . LEU A 1 105 ? -7.620 -4.474 -2.951 1.00 95.88 105 LEU A N 1
ATOM 804 C CA . LEU A 1 105 ? -9.017 -4.893 -3.031 1.00 95.88 105 LEU A CA 1
ATOM 805 C C . LEU A 1 105 ? -9.638 -4.613 -4.401 1.00 95.88 105 LEU A C 1
ATOM 807 O O . LEU A 1 105 ? -10.547 -5.332 -4.784 1.00 95.88 105 LEU A O 1
ATOM 811 N N . ASP A 1 106 ? -9.171 -3.592 -5.116 1.00 94.94 106 ASP A N 1
ATOM 812 C CA . ASP A 1 106 ? -9.700 -3.232 -6.431 1.00 94.94 106 ASP A CA 1
ATOM 813 C C . ASP A 1 106 ? -9.073 -4.105 -7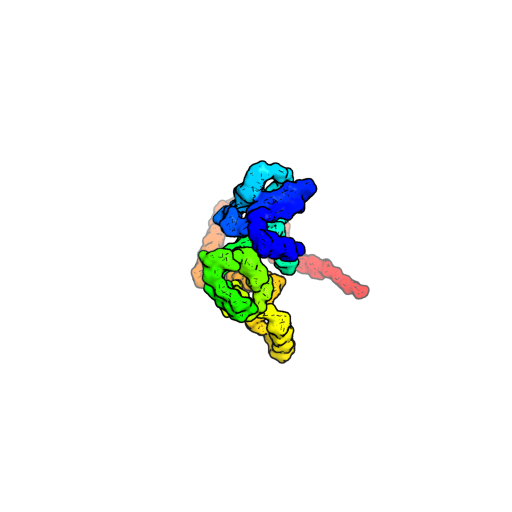.545 1.00 94.94 106 ASP A C 1
ATOM 815 O O . ASP A 1 106 ? -9.783 -4.543 -8.450 1.00 94.94 106 ASP A O 1
ATOM 819 N N . ASP A 1 107 ? -7.770 -4.411 -7.458 1.00 95.75 107 ASP A N 1
ATOM 820 C CA . ASP A 1 107 ? -7.030 -5.119 -8.518 1.00 95.75 107 ASP A CA 1
ATOM 821 C C . ASP A 1 107 ? -6.805 -6.619 -8.241 1.00 95.75 107 ASP A C 1
ATOM 823 O O . ASP A 1 107 ? -6.619 -7.397 -9.178 1.00 95.75 107 ASP A O 1
ATOM 827 N N . TYR A 1 108 ? -6.795 -7.040 -6.969 1.00 96.81 108 TYR A N 1
ATOM 828 C CA . TYR A 1 108 ? -6.349 -8.378 -6.541 1.00 96.81 108 TYR A CA 1
ATOM 829 C C . TYR A 1 108 ? -7.287 -9.016 -5.502 1.00 96.81 108 TYR A C 1
ATOM 831 O O . TYR A 1 108 ? -6.844 -9.739 -4.606 1.00 96.81 108 TYR A O 1
ATOM 839 N N . GLU A 1 109 ? -8.592 -8.744 -5.596 1.00 96.94 109 GLU A N 1
ATOM 840 C CA . GLU A 1 109 ? -9.582 -9.193 -4.607 1.00 96.94 109 GLU A CA 1
ATOM 841 C C . GLU A 1 109 ? -9.561 -10.715 -4.379 1.00 96.94 109 GLU A C 1
ATOM 843 O O . GLU A 1 109 ? -9.520 -11.177 -3.236 1.00 96.94 109 GLU A O 1
ATOM 848 N N . ASP A 1 110 ? -9.529 -11.497 -5.461 1.00 97.88 110 ASP A N 1
ATOM 849 C CA . ASP A 1 110 ? -9.525 -12.963 -5.403 1.00 97.88 110 ASP A CA 1
ATOM 850 C C . ASP A 1 110 ? -8.244 -13.516 -4.758 1.00 97.88 110 ASP A C 1
ATOM 852 O O . ASP A 1 110 ? -8.291 -14.479 -3.984 1.00 97.88 110 ASP A O 1
ATOM 856 N N . ASP A 1 111 ? -7.096 -12.886 -5.020 1.00 97.94 111 ASP A N 1
ATOM 857 C CA . ASP A 1 111 ? -5.817 -13.262 -4.417 1.00 97.94 111 ASP A CA 1
ATOM 858 C C . ASP A 1 111 ? -5.798 -12.947 -2.915 1.00 97.94 111 ASP A C 1
ATOM 860 O O . ASP A 1 111 ? -5.344 -13.767 -2.111 1.00 97.94 111 ASP A O 1
ATOM 864 N N . VAL A 1 112 ? -6.356 -11.796 -2.517 1.00 97.88 112 VAL A N 1
ATOM 865 C CA . VAL A 1 112 ? -6.564 -11.447 -1.104 1.00 97.88 112 VAL A CA 1
ATOM 866 C C . VAL A 1 112 ? -7.459 -12.487 -0.431 1.00 97.88 112 VAL A C 1
ATOM 868 O O . VAL A 1 112 ? -7.118 -12.979 0.647 1.00 97.88 112 VAL A O 1
ATOM 871 N N . ALA A 1 113 ? -8.577 -12.861 -1.056 1.00 98.06 113 ALA A N 1
ATOM 872 C CA . ALA A 1 113 ? -9.494 -13.858 -0.514 1.00 98.06 113 ALA A CA 1
ATOM 873 C C . ALA A 1 113 ? -8.823 -15.232 -0.349 1.00 98.06 113 ALA A C 1
ATOM 875 O O . ALA A 1 113 ? -8.937 -15.860 0.712 1.00 98.06 113 ALA A O 1
ATOM 876 N N . SER A 1 114 ? -8.070 -15.668 -1.363 1.00 97.81 114 SER A N 1
ATOM 877 C CA . SER A 1 114 ? -7.271 -16.897 -1.338 1.00 97.81 114 SER A CA 1
ATOM 878 C C . SER A 1 114 ? -6.274 -16.902 -0.175 1.00 97.81 114 SER A C 1
ATOM 880 O O . SER A 1 114 ? -6.211 -17.863 0.601 1.00 97.81 114 SER A O 1
ATOM 882 N N . ASP A 1 115 ? -5.532 -15.810 0.009 1.00 97.81 115 ASP A N 1
ATOM 883 C CA . ASP A 1 115 ? -4.497 -15.719 1.037 1.00 97.81 115 ASP A CA 1
ATOM 884 C C . ASP A 1 115 ? -5.070 -15.596 2.453 1.00 97.81 115 ASP A C 1
ATOM 886 O O . ASP A 1 115 ? -4.548 -16.216 3.388 1.00 97.81 115 ASP A O 1
ATOM 890 N N . LEU A 1 116 ? -6.165 -14.851 2.634 1.00 98.00 116 LEU A N 1
ATOM 891 C CA . LEU A 1 116 ? -6.886 -14.790 3.908 1.00 98.00 116 LEU A CA 1
ATOM 892 C C . LEU A 1 116 ? -7.364 -16.179 4.330 1.00 98.00 116 LEU A C 1
ATOM 894 O O . LEU A 1 116 ? -7.170 -16.583 5.485 1.00 98.00 116 LEU A O 1
ATOM 898 N N . LYS A 1 117 ? -7.911 -16.950 3.385 1.00 98.00 117 LYS A N 1
ATOM 899 C CA . LYS A 1 117 ? -8.361 -18.309 3.667 1.00 98.00 117 LYS A CA 1
ATOM 900 C C . LYS A 1 117 ? -7.192 -19.243 3.967 1.00 98.00 117 LYS A C 1
ATOM 902 O O . LYS A 1 117 ? -7.245 -19.984 4.947 1.00 98.00 117 LYS A O 1
ATOM 907 N N . THR A 1 118 ? -6.130 -19.180 3.170 1.00 97.44 118 THR A N 1
ATOM 908 C CA . THR A 1 118 ? -4.990 -20.104 3.246 1.00 97.44 118 THR A CA 1
ATOM 909 C C . THR A 1 118 ? -4.122 -19.865 4.479 1.00 97.44 118 THR A C 1
ATOM 911 O O . THR A 1 118 ? -3.820 -20.803 5.216 1.00 97.44 118 THR A O 1
ATOM 914 N N . TYR A 1 119 ? -3.731 -18.616 4.744 1.00 97.19 119 TYR A N 1
ATOM 915 C CA . TYR A 1 119 ? -2.747 -18.303 5.787 1.00 97.19 119 TYR A CA 1
ATOM 916 C C . TYR A 1 119 ? -3.366 -17.918 7.128 1.00 97.19 119 TYR A C 1
ATOM 918 O O . TYR A 1 119 ? -2.684 -17.977 8.154 1.00 97.19 119 TYR A O 1
ATOM 926 N N . ARG A 1 120 ? -4.629 -17.477 7.138 1.00 95.94 120 ARG A N 1
ATOM 927 C CA . ARG A 1 120 ? -5.303 -16.976 8.348 1.00 95.94 120 ARG A CA 1
ATOM 928 C C . ARG A 1 120 ? -6.578 -17.739 8.695 1.00 95.94 120 ARG A C 1
ATOM 930 O O . ARG A 1 120 ? -7.086 -17.548 9.794 1.00 95.94 120 ARG A O 1
ATOM 937 N N . ASN A 1 121 ? -7.061 -18.609 7.804 1.00 97.12 121 ASN A N 1
ATOM 938 C CA . ASN A 1 121 ? -8.355 -19.284 7.917 1.00 97.12 121 ASN A CA 1
ATOM 939 C C . ASN A 1 121 ? -9.527 -18.309 8.143 1.00 97.12 121 ASN A C 1
ATOM 941 O O . ASN A 1 121 ? -10.453 -18.601 8.896 1.00 97.12 121 ASN A O 1
ATOM 945 N N . VAL A 1 122 ? -9.477 -17.154 7.480 1.00 97.50 122 VAL A N 1
ATOM 946 C CA . VAL A 1 122 ? -10.533 -16.134 7.498 1.00 97.50 122 VAL A CA 1
ATOM 947 C C . VAL A 1 122 ? -11.313 -16.221 6.189 1.00 97.50 122 VAL A C 1
ATOM 949 O O . VAL A 1 122 ? -10.706 -16.365 5.128 1.00 97.50 122 VAL A O 1
ATOM 952 N N . ASP A 1 123 ? -12.645 -16.182 6.254 1.00 97.62 123 ASP A N 1
ATOM 953 C CA . ASP A 1 123 ? -13.492 -16.103 5.062 1.00 97.62 123 ASP A CA 1
ATOM 954 C C . ASP A 1 123 ? -13.616 -14.637 4.637 1.00 97.62 123 ASP A C 1
ATOM 956 O O . ASP A 1 123 ? -14.060 -13.786 5.400 1.00 97.62 123 ASP A O 1
ATOM 960 N N . TYR A 1 124 ? -13.207 -14.319 3.413 1.00 97.56 124 TYR A N 1
ATOM 961 C CA . TYR A 1 124 ? -13.281 -12.951 2.909 1.00 97.56 124 TYR A CA 1
ATOM 962 C C . TYR A 1 124 ? -14.730 -12.454 2.759 1.00 97.56 124 TYR A C 1
ATOM 964 O O . TYR A 1 124 ? -14.987 -11.256 2.882 1.00 97.56 124 TYR A O 1
ATOM 972 N N . LEU A 1 125 ? -15.702 -13.360 2.583 1.00 96.81 125 LEU A N 1
ATOM 973 C CA . LEU A 1 125 ? -17.123 -13.001 2.512 1.00 96.81 125 LEU A CA 1
ATOM 974 C C . LEU A 1 125 ? -17.655 -12.388 3.813 1.00 96.81 125 LEU A C 1
ATOM 976 O O . LEU A 1 125 ? -18.655 -11.666 3.780 1.00 96.81 125 LEU A O 1
ATOM 980 N N . ASP A 1 126 ? -16.971 -12.611 4.936 1.00 97.06 126 ASP A N 1
ATOM 981 C CA . ASP A 1 126 ? -17.296 -11.998 6.224 1.00 97.06 126 ASP A CA 1
ATOM 982 C C . ASP A 1 126 ? -17.205 -10.463 6.171 1.00 97.06 126 ASP A C 1
ATOM 984 O O . ASP A 1 126 ? -17.864 -9.777 6.956 1.00 97.06 126 ASP A O 1
ATOM 988 N N . ARG A 1 127 ? -16.500 -9.901 5.175 1.00 95.44 127 ARG A N 1
ATOM 989 C CA . ARG A 1 127 ? -16.466 -8.454 4.910 1.00 95.44 127 ARG A CA 1
ATOM 990 C C . ARG A 1 127 ? -17.858 -7.894 4.629 1.00 95.44 127 ARG A C 1
ATOM 992 O O . ARG A 1 127 ? -18.219 -6.837 5.133 1.00 95.44 127 ARG A O 1
ATOM 999 N N . TRP A 1 128 ? -18.656 -8.618 3.848 1.00 94.56 128 TRP A N 1
ATOM 1000 C CA . TRP A 1 128 ? -20.011 -8.206 3.469 1.00 94.56 128 TRP A CA 1
ATOM 1001 C C . TRP A 1 128 ? -21.053 -8.533 4.541 1.00 94.56 128 TRP A C 1
ATOM 1003 O O . TRP A 1 128 ? -22.153 -7.986 4.520 1.00 94.56 128 TRP A O 1
ATOM 1013 N N . ARG A 1 129 ? -20.706 -9.417 5.483 1.00 94.50 129 ARG A N 1
ATOM 1014 C CA . ARG A 1 129 ? -21.515 -9.719 6.673 1.00 94.50 129 ARG A CA 1
ATOM 1015 C C . ARG A 1 129 ? -21.282 -8.712 7.804 1.00 94.50 129 ARG A C 1
ATOM 1017 O O . ARG A 1 129 ? -22.132 -8.595 8.680 1.00 94.50 129 ARG A O 1
ATOM 1024 N N . GLY A 1 130 ? -20.174 -7.969 7.748 1.00 90.62 130 GLY A N 1
ATOM 1025 C CA . GLY A 1 130 ? -19.760 -6.996 8.762 1.00 90.62 130 GLY A CA 1
ATOM 1026 C C . GLY A 1 130 ? -18.847 -7.571 9.849 1.00 90.62 130 GLY A C 1
ATOM 1027 O O . GLY A 1 130 ? -18.467 -6.841 10.760 1.00 90.62 130 GLY A O 1
ATOM 1028 N N . ASP A 1 131 ? -18.467 -8.846 9.744 1.00 93.56 131 ASP A N 1
ATOM 1029 C CA . ASP A 1 131 ? -17.617 -9.535 10.724 1.00 93.56 131 ASP A CA 1
ATOM 1030 C C . ASP A 1 131 ? -16.114 -9.329 10.452 1.00 93.56 131 ASP A C 1
ATOM 1032 O O . ASP A 1 131 ? -15.291 -9.507 11.351 1.00 93.56 131 ASP A O 1
ATOM 1036 N N . LEU A 1 132 ? -15.751 -8.932 9.223 1.00 96.06 132 LEU A N 1
ATOM 1037 C CA . LEU A 1 132 ? -14.375 -8.657 8.806 1.00 96.06 132 LEU A CA 1
ATOM 1038 C C . LEU A 1 132 ? -14.212 -7.201 8.349 1.00 96.06 132 LEU A C 1
ATOM 1040 O O . LEU A 1 132 ? -14.737 -6.799 7.313 1.00 96.06 132 LEU A O 1
ATOM 1044 N N . THR A 1 133 ? -13.432 -6.416 9.089 1.00 95.94 133 THR A N 1
ATOM 1045 C CA . THR A 1 133 ? -13.197 -4.998 8.765 1.00 95.94 133 THR A CA 1
ATOM 1046 C C . THR A 1 133 ? -12.018 -4.807 7.810 1.00 95.94 133 THR A C 1
ATOM 1048 O O . THR A 1 133 ? -11.080 -5.612 7.757 1.00 95.94 133 THR A O 1
ATOM 1051 N N . LEU A 1 134 ? -11.988 -3.677 7.100 1.00 96.75 134 LEU A N 1
ATOM 1052 C CA . LEU A 1 134 ? -10.852 -3.275 6.258 1.00 96.75 134 LEU A CA 1
ATOM 1053 C C . LEU A 1 134 ? -9.534 -3.203 7.045 1.00 96.75 134 LEU A C 1
ATOM 1055 O O . LEU A 1 134 ? -8.472 -3.580 6.543 1.00 96.75 134 LEU A O 1
ATOM 1059 N N . ARG A 1 135 ? -9.594 -2.773 8.309 1.00 95.69 135 ARG A N 1
ATOM 1060 C CA . ARG A 1 135 ? -8.429 -2.747 9.201 1.00 95.69 135 ARG A CA 1
ATOM 1061 C C . ARG A 1 135 ? -7.900 -4.157 9.458 1.00 95.69 135 ARG A C 1
ATOM 1063 O O . ARG A 1 135 ? -6.689 -4.376 9.410 1.00 95.69 135 ARG A O 1
ATOM 1070 N N . GLN A 1 136 ? -8.784 -5.111 9.744 1.00 96.06 136 GLN A N 1
ATOM 1071 C CA . GLN A 1 136 ? -8.402 -6.506 9.966 1.00 96.06 136 GLN A CA 1
ATOM 1072 C C . GLN A 1 136 ? -7.794 -7.120 8.706 1.00 96.06 136 GLN A C 1
ATOM 1074 O O . GLN A 1 136 ? -6.735 -7.744 8.795 1.00 96.06 136 GLN A O 1
ATOM 1079 N N . ILE A 1 137 ? -8.389 -6.860 7.537 1.00 97.12 137 ILE A N 1
ATOM 1080 C CA . ILE A 1 137 ? -7.829 -7.277 6.245 1.00 97.12 137 ILE A CA 1
ATOM 1081 C C . ILE A 1 137 ? -6.396 -6.754 6.105 1.00 97.12 137 ILE A C 1
ATOM 1083 O O . ILE A 1 137 ? -5.484 -7.555 5.898 1.00 97.12 137 ILE A O 1
ATOM 1087 N N . TRP A 1 138 ? -6.158 -5.453 6.324 1.00 95.62 138 TRP A N 1
ATOM 1088 C CA . TRP A 1 138 ? -4.803 -4.887 6.300 1.00 95.62 138 TRP A CA 1
ATOM 1089 C C . TRP A 1 138 ? -3.842 -5.618 7.244 1.00 95.62 138 TRP A C 1
ATOM 1091 O O . TRP A 1 138 ? -2.733 -5.987 6.852 1.00 95.62 138 TRP A O 1
ATOM 1101 N N . VAL A 1 139 ? -4.258 -5.862 8.489 1.00 94.94 139 VAL A N 1
ATOM 1102 C CA . VAL A 1 139 ? -3.432 -6.562 9.484 1.00 94.94 139 VAL A CA 1
ATOM 1103 C C . VAL A 1 139 ? -3.045 -7.965 9.017 1.00 94.94 139 VAL A C 1
ATOM 1105 O O . VAL A 1 139 ? -1.908 -8.384 9.258 1.00 94.94 139 VAL A O 1
ATOM 1108 N N . TYR A 1 140 ? -3.951 -8.675 8.347 1.00 95.75 140 TYR A N 1
ATOM 1109 C CA . TYR A 1 140 ? -3.705 -10.020 7.842 1.00 95.75 140 TYR A CA 1
ATOM 1110 C C . TYR A 1 140 ? -2.781 -10.051 6.626 1.00 95.75 140 TYR A C 1
ATOM 1112 O O . TYR A 1 140 ? -1.898 -10.920 6.576 1.00 95.75 140 TYR A O 1
ATOM 1120 N N . ILE A 1 141 ? -2.949 -9.104 5.696 1.00 95.44 141 ILE A N 1
ATOM 1121 C CA . ILE A 1 141 ? -2.225 -9.106 4.418 1.00 95.44 141 ILE A CA 1
ATOM 1122 C C . ILE A 1 141 ? -0.851 -8.430 4.488 1.00 95.44 141 ILE A C 1
ATOM 1124 O O . ILE A 1 141 ? 0.075 -8.842 3.794 1.00 95.44 141 ILE A O 1
ATOM 1128 N N . ARG A 1 142 ? -0.652 -7.443 5.376 1.00 92.31 142 ARG A N 1
ATOM 1129 C CA . ARG A 1 142 ? 0.583 -6.628 5.418 1.00 92.31 142 ARG A CA 1
ATOM 1130 C C . ARG A 1 142 ? 1.875 -7.419 5.660 1.00 92.31 142 ARG A C 1
ATOM 1132 O O . ARG A 1 142 ? 2.965 -6.907 5.447 1.00 92.31 142 ARG A O 1
ATOM 1139 N N . ARG A 1 143 ? 1.784 -8.649 6.169 1.00 91.44 143 ARG A N 1
ATOM 1140 C CA . ARG A 1 143 ? 2.933 -9.539 6.420 1.00 91.44 143 ARG A CA 1
ATOM 1141 C C . ARG A 1 143 ? 2.687 -10.940 5.870 1.00 91.44 143 ARG A C 1
ATOM 1143 O O . ARG A 1 143 ? 2.950 -11.929 6.556 1.00 91.44 143 ARG A O 1
ATOM 1150 N N . LEU A 1 144 ? 2.122 -11.016 4.668 1.00 93.25 144 LEU A N 1
ATOM 1151 C CA . LEU A 1 144 ? 2.038 -12.270 3.930 1.00 93.25 144 LEU A CA 1
ATOM 1152 C C . LEU A 1 144 ? 3.433 -12.765 3.526 1.00 93.25 144 LEU A C 1
ATOM 1154 O O . LEU A 1 144 ? 4.360 -11.962 3.367 1.00 93.25 144 LEU A O 1
ATOM 1158 N N . PRO A 1 145 ? 3.608 -14.087 3.403 1.00 93.19 145 PRO A N 1
ATOM 1159 C CA . PRO A 1 145 ? 4.854 -14.653 2.920 1.00 93.19 145 PRO A CA 1
ATOM 1160 C C . PRO A 1 145 ? 5.043 -14.369 1.419 1.00 93.19 145 PRO A C 1
ATOM 1162 O O . PRO A 1 145 ? 4.111 -14.015 0.696 1.00 93.19 145 PRO A O 1
ATOM 1165 N N . SER A 1 146 ? 6.285 -14.496 0.952 1.00 90.81 146 SER A N 1
ATOM 1166 C CA . SER A 1 146 ? 6.700 -14.147 -0.417 1.00 90.81 146 SER A CA 1
ATOM 1167 C C . SER A 1 146 ? 6.099 -15.030 -1.515 1.00 90.81 146 SER A C 1
ATOM 1169 O O . SER A 1 146 ? 6.154 -14.658 -2.685 1.00 90.81 146 SER A O 1
ATOM 1171 N N . ASP A 1 147 ? 5.586 -16.198 -1.138 1.00 92.19 147 ASP A N 1
ATOM 1172 C CA . ASP A 1 147 ? 4.944 -17.201 -1.992 1.00 92.19 147 ASP A CA 1
ATOM 1173 C C . ASP A 1 147 ? 3.412 -17.065 -2.040 1.00 92.19 147 ASP A C 1
ATOM 1175 O O . ASP A 1 147 ? 2.758 -17.818 -2.759 1.00 92.19 147 ASP A O 1
ATOM 1179 N N . SER A 1 148 ? 2.847 -16.104 -1.302 1.00 95.88 148 SER A N 1
ATOM 1180 C CA . SER A 1 148 ? 1.404 -15.850 -1.267 1.00 95.88 148 SER A CA 1
ATOM 1181 C C . SER A 1 148 ? 0.839 -15.461 -2.638 1.00 95.88 148 SER A C 1
ATOM 1183 O O . SER A 1 148 ? 1.552 -14.927 -3.496 1.00 95.88 148 SER A O 1
ATOM 1185 N N . SER A 1 149 ? -0.449 -15.734 -2.851 1.00 96.06 149 SER A N 1
ATOM 1186 C CA . SER A 1 149 ? -1.148 -15.473 -4.117 1.00 96.06 149 SER A CA 1
ATOM 1187 C C . SER A 1 149 ? -1.061 -13.989 -4.469 1.00 96.06 149 SER A C 1
ATOM 1189 O O . SER A 1 149 ? -0.619 -13.639 -5.562 1.00 96.06 149 SER A O 1
ATOM 1191 N N . LEU A 1 150 ? -1.323 -13.117 -3.489 1.00 95.94 150 LEU A N 1
ATOM 1192 C CA . LEU A 1 150 ? -1.230 -11.667 -3.620 1.00 95.94 150 LEU A CA 1
ATOM 1193 C C . LEU A 1 150 ? 0.197 -11.220 -3.945 1.00 95.94 150 LEU A C 1
ATOM 1195 O O . LEU A 1 150 ? 0.397 -10.393 -4.834 1.00 95.94 150 LEU A O 1
ATOM 1199 N N . ALA A 1 151 ? 1.206 -11.776 -3.264 1.00 93.38 151 ALA A N 1
ATOM 1200 C CA . ALA A 1 151 ? 2.606 -11.448 -3.536 1.00 93.38 151 ALA A CA 1
ATOM 1201 C C . ALA A 1 151 ? 3.013 -11.813 -4.969 1.00 93.38 151 ALA A C 1
ATOM 1203 O O . ALA A 1 151 ? 3.723 -11.048 -5.627 1.00 93.38 151 ALA A O 1
ATOM 1204 N N . ARG A 1 152 ? 2.551 -12.967 -5.460 1.00 94.00 152 ARG A N 1
ATOM 1205 C CA . ARG A 1 152 ? 2.795 -13.417 -6.832 1.00 94.00 152 ARG A CA 1
ATOM 1206 C C . ARG A 1 152 ? 2.061 -12.558 -7.849 1.00 94.00 152 ARG A C 1
ATOM 1208 O O . ARG A 1 152 ? 2.670 -12.167 -8.842 1.00 94.00 152 ARG A O 1
ATOM 1215 N N . ALA A 1 153 ? 0.792 -12.243 -7.604 1.00 93.62 153 ALA A N 1
ATOM 1216 C CA . ALA A 1 153 ? -0.015 -11.405 -8.482 1.00 93.62 153 ALA A CA 1
ATOM 1217 C C . ALA A 1 153 ? 0.605 -10.006 -8.639 1.00 93.62 153 ALA A C 1
ATOM 1219 O O . ALA A 1 153 ? 0.869 -9.573 -9.761 1.00 93.62 153 ALA A O 1
ATOM 1220 N N . CYS A 1 154 ? 1.004 -9.379 -7.525 1.00 89.81 154 CYS A N 1
ATOM 1221 C CA . CYS A 1 154 ? 1.713 -8.093 -7.516 1.00 89.81 154 CYS A CA 1
ATOM 1222 C C . CYS A 1 154 ? 3.058 -8.120 -8.265 1.00 89.81 154 CYS A C 1
ATOM 1224 O O . CYS A 1 154 ? 3.552 -7.079 -8.695 1.00 89.81 154 CYS A O 1
ATOM 1226 N N . ASN A 1 155 ? 3.676 -9.294 -8.409 1.00 89.69 155 ASN A N 1
ATOM 1227 C CA . ASN A 1 155 ? 4.974 -9.483 -9.053 1.00 89.69 155 ASN A CA 1
ATOM 1228 C C . ASN A 1 155 ? 4.844 -10.158 -10.437 1.00 89.69 155 ASN A C 1
ATOM 1230 O O . ASN A 1 155 ? 5.708 -10.929 -10.862 1.00 89.69 155 ASN A O 1
ATOM 1234 N N . GLY A 1 156 ? 3.743 -9.892 -11.150 1.00 86.56 156 GLY A N 1
ATOM 1235 C CA . GLY A 1 156 ? 3.537 -10.353 -12.528 1.00 86.56 156 GLY A CA 1
ATOM 1236 C C . GLY A 1 156 ? 3.377 -11.870 -12.661 1.00 86.56 156 GLY A C 1
ATOM 1237 O O . GLY A 1 156 ? 3.763 -12.446 -13.675 1.00 86.56 156 GLY A O 1
ATOM 1238 N N . GLY A 1 157 ? 2.858 -12.531 -11.624 1.00 88.44 157 GLY A N 1
ATOM 1239 C CA . GLY A 1 157 ? 2.665 -13.982 -11.553 1.00 88.44 157 GLY A CA 1
ATOM 1240 C C . GLY A 1 157 ? 3.870 -14.764 -11.015 1.00 88.44 157 GLY A C 1
ATOM 1241 O O . GLY A 1 157 ? 3.766 -15.978 -10.796 1.00 88.44 157 GLY A O 1
ATOM 1242 N N . HIS A 1 158 ? 4.996 -14.091 -10.767 1.00 86.56 158 HIS A N 1
ATOM 1243 C CA . HIS A 1 158 ? 6.232 -14.700 -10.281 1.00 86.56 158 HIS A CA 1
ATOM 1244 C C . HIS A 1 158 ? 6.391 -14.551 -8.768 1.00 86.56 158 HIS A C 1
ATOM 1246 O O . HIS A 1 158 ? 6.007 -13.546 -8.181 1.00 86.56 158 HIS A O 1
ATOM 1252 N N . GLU A 1 159 ? 7.026 -15.523 -8.120 1.00 85.38 159 GLU A N 1
ATOM 1253 C CA . GLU A 1 159 ? 7.370 -15.412 -6.700 1.00 85.38 159 GLU A CA 1
ATOM 1254 C C . GLU A 1 159 ? 8.371 -14.280 -6.447 1.00 85.38 159 GLU A C 1
ATOM 1256 O O . GLU A 1 159 ? 9.294 -14.039 -7.235 1.00 85.38 159 GLU A O 1
ATOM 1261 N N . LEU A 1 160 ? 8.201 -13.594 -5.315 1.00 86.44 160 LEU A N 1
ATOM 1262 C CA . LEU A 1 160 ? 9.156 -12.585 -4.876 1.00 86.44 160 LEU A CA 1
ATOM 1263 C C . LEU A 1 160 ? 10.505 -13.239 -4.566 1.00 86.44 160 LEU A C 1
ATOM 1265 O O . LEU A 1 160 ? 10.604 -14.308 -3.956 1.00 86.44 160 LEU A O 1
ATOM 1269 N N . TRP A 1 161 ? 11.582 -12.558 -4.948 1.00 86.38 161 TRP A N 1
ATOM 1270 C CA . TRP A 1 161 ? 12.929 -13.029 -4.660 1.00 86.38 161 TRP A CA 1
ATOM 1271 C C . TRP A 1 161 ? 13.232 -12.936 -3.169 1.00 86.38 161 TRP A C 1
ATOM 1273 O O . TRP A 1 161 ? 13.399 -11.854 -2.605 1.00 86.38 161 TRP A O 1
ATOM 1283 N N . THR A 1 162 ? 13.348 -14.093 -2.526 1.00 88.12 162 THR A N 1
ATOM 1284 C CA . THR A 1 162 ? 13.806 -14.180 -1.144 1.00 88.12 162 THR A CA 1
ATOM 1285 C C . THR A 1 162 ? 15.321 -13.993 -1.071 1.00 88.12 162 THR A C 1
ATOM 1287 O O . THR A 1 162 ? 16.050 -14.157 -2.054 1.00 88.12 162 THR A O 1
ATOM 1290 N N . LYS A 1 163 ? 15.840 -13.715 0.132 1.00 87.81 163 LYS A N 1
ATOM 1291 C CA . LYS A 1 163 ? 17.295 -13.690 0.371 1.00 87.81 163 LYS A CA 1
ATOM 1292 C C . LYS A 1 163 ? 17.963 -15.003 -0.055 1.00 87.81 163 LYS A C 1
ATOM 1294 O O . LYS A 1 163 ? 19.075 -14.977 -0.568 1.00 87.81 163 LYS A O 1
ATOM 1299 N N . GLN A 1 164 ? 17.281 -16.135 0.124 1.00 90.19 164 GLN A N 1
ATOM 1300 C CA . GLN A 1 164 ? 17.780 -17.445 -0.295 1.00 90.19 164 GLN A CA 1
ATOM 1301 C C . GLN A 1 164 ? 17.859 -17.561 -1.819 1.00 90.19 164 GLN A C 1
ATOM 1303 O O . GLN A 1 164 ? 18.874 -18.042 -2.319 1.00 90.19 164 GLN A O 1
ATOM 1308 N N . HIS A 1 165 ? 16.860 -17.070 -2.561 1.00 90.06 165 HIS A N 1
ATOM 1309 C CA . HIS A 1 165 ? 16.911 -17.029 -4.029 1.00 90.06 165 HIS A CA 1
ATOM 1310 C C . HIS A 1 165 ? 18.105 -16.200 -4.515 1.00 90.06 165 HIS A C 1
ATOM 1312 O O . HIS A 1 165 ? 18.872 -16.664 -5.356 1.00 90.06 165 HIS A O 1
ATOM 1318 N N . ILE A 1 166 ? 18.328 -15.024 -3.914 1.00 89.38 166 ILE A N 1
ATOM 1319 C CA . ILE A 1 166 ? 19.466 -14.152 -4.245 1.00 89.38 166 ILE A CA 1
ATOM 1320 C C . ILE A 1 166 ? 20.798 -14.862 -3.986 1.00 89.38 166 ILE A C 1
ATOM 1322 O O . ILE A 1 166 ? 21.646 -14.910 -4.873 1.00 89.38 166 ILE A O 1
ATOM 1326 N N . LEU A 1 167 ? 20.981 -15.438 -2.795 1.00 92.44 167 LEU A N 1
ATOM 1327 C CA . LEU A 1 167 ? 22.224 -16.130 -2.438 1.00 92.44 167 LEU A CA 1
ATOM 1328 C C . LEU A 1 167 ? 22.476 -17.343 -3.338 1.00 92.44 167 LEU A C 1
ATOM 1330 O O . LEU A 1 167 ? 23.600 -17.562 -3.778 1.00 92.44 167 LEU A O 1
ATOM 1334 N N . THR A 1 168 ? 21.431 -18.107 -3.654 1.00 93.06 168 THR A N 1
ATOM 1335 C CA . THR A 1 168 ? 21.541 -19.289 -4.518 1.00 93.06 168 THR A CA 1
ATOM 1336 C C . THR A 1 168 ? 21.903 -18.893 -5.946 1.00 93.06 168 THR A C 1
ATOM 1338 O O . THR A 1 168 ? 22.790 -19.504 -6.542 1.00 93.06 168 THR A O 1
ATOM 1341 N N . ALA A 1 169 ? 21.286 -17.832 -6.474 1.00 90.12 169 ALA A N 1
ATOM 1342 C CA . ALA A 1 169 ? 21.644 -17.285 -7.775 1.00 90.12 169 ALA A CA 1
ATOM 1343 C C . ALA A 1 169 ? 23.099 -16.803 -7.790 1.00 90.12 169 ALA A C 1
ATOM 1345 O O . ALA A 1 169 ? 23.834 -17.165 -8.697 1.00 90.12 169 ALA A O 1
ATOM 1346 N N . GLN A 1 170 ? 23.557 -16.085 -6.760 1.00 90.12 170 GLN A N 1
ATOM 1347 C CA . GLN A 1 170 ? 24.952 -15.638 -6.668 1.00 90.12 170 GLN A CA 1
ATOM 1348 C C . GLN A 1 170 ? 25.941 -16.809 -6.620 1.00 90.12 170 GLN A C 1
ATOM 1350 O O . GLN A 1 170 ? 26.959 -16.777 -7.307 1.00 90.12 170 GLN A O 1
ATOM 1355 N N . VAL A 1 171 ? 25.650 -17.862 -5.851 1.00 94.75 171 VAL A N 1
ATOM 1356 C CA . VAL A 1 171 ? 26.488 -19.073 -5.823 1.00 94.75 171 VAL A CA 1
ATOM 1357 C C . VAL A 1 171 ? 26.549 -19.714 -7.209 1.00 94.75 171 VAL A C 1
ATOM 1359 O O . VAL A 1 171 ? 27.633 -20.064 -7.676 1.00 94.75 171 VAL A O 1
ATOM 1362 N N . TRP A 1 172 ? 25.409 -19.822 -7.894 1.00 93.62 172 TRP A N 1
ATOM 1363 C CA . TRP A 1 172 ? 25.365 -20.331 -9.261 1.00 93.62 172 TRP A CA 1
ATOM 1364 C C . TRP A 1 172 ? 26.175 -19.457 -10.225 1.00 93.62 172 TRP A C 1
ATOM 1366 O O . TRP A 1 172 ? 26.970 -19.993 -10.991 1.00 93.62 172 TRP A O 1
ATOM 1376 N N . GLU A 1 173 ? 26.051 -18.130 -10.148 1.00 91.75 173 GLU A N 1
ATOM 1377 C CA . GLU A 1 173 ? 26.793 -17.184 -10.992 1.00 91.75 173 GLU A CA 1
ATOM 1378 C C . GLU A 1 173 ? 28.309 -17.347 -10.829 1.00 91.75 173 GLU A C 1
ATOM 1380 O O . GLU A 1 173 ? 29.050 -17.344 -11.814 1.00 91.75 173 GLU A O 1
ATOM 1385 N N . GLN A 1 174 ? 28.775 -17.557 -9.594 1.00 93.12 174 GLN A N 1
ATOM 1386 C CA . GLN A 1 174 ? 30.190 -17.802 -9.306 1.00 93.12 174 GLN A CA 1
ATOM 1387 C C . GLN A 1 174 ? 30.675 -19.148 -9.864 1.00 93.12 174 GLN A C 1
ATOM 1389 O O . GLN A 1 174 ? 31.781 -19.226 -10.405 1.00 93.12 174 GLN A O 1
ATOM 1394 N N . LEU A 1 175 ? 29.857 -20.202 -9.768 1.00 94.88 175 LEU A N 1
ATOM 1395 C CA . LEU A 1 175 ? 30.203 -21.538 -10.266 1.00 94.88 175 LEU A CA 1
ATOM 1396 C C . LEU A 1 175 ? 30.158 -21.620 -11.799 1.00 94.88 175 LEU A C 1
ATOM 1398 O O . LEU A 1 175 ? 31.079 -22.152 -12.417 1.00 94.88 175 LEU A O 1
ATOM 1402 N N . ALA A 1 176 ? 29.108 -21.079 -12.416 1.00 92.31 176 ALA A N 1
ATOM 1403 C CA . ALA A 1 176 ? 28.883 -21.114 -13.859 1.00 92.31 176 ALA A CA 1
ATOM 1404 C C . ALA A 1 176 ? 29.658 -20.024 -14.617 1.00 92.31 176 ALA A C 1
ATOM 1406 O O . ALA A 1 176 ? 29.801 -20.112 -15.837 1.00 92.31 176 ALA A O 1
ATOM 1407 N N . ARG A 1 177 ? 30.154 -18.995 -13.911 1.00 88.81 177 ARG A N 1
ATOM 1408 C CA . ARG A 1 177 ? 30.762 -17.779 -14.485 1.00 88.81 177 ARG A CA 1
ATOM 1409 C C . ARG A 1 177 ? 29.853 -17.080 -15.506 1.00 88.81 177 ARG A C 1
ATOM 1411 O O . ARG A 1 177 ? 30.330 -16.479 -16.467 1.00 88.81 177 ARG A O 1
ATOM 1418 N N . GLN A 1 178 ? 28.543 -17.176 -15.303 1.00 84.62 178 GLN A N 1
ATOM 1419 C CA . GLN A 1 178 ? 27.500 -16.570 -16.131 1.00 84.62 178 GLN A CA 1
ATOM 1420 C C . GLN A 1 178 ? 26.502 -15.852 -15.227 1.00 84.62 178 GLN A C 1
ATOM 1422 O O . GLN A 1 178 ? 26.289 -16.283 -14.101 1.00 84.62 178 GLN A O 1
ATOM 1427 N N . VAL A 1 179 ? 25.892 -14.768 -15.711 1.00 82.88 179 VAL A N 1
ATOM 1428 C CA . VAL A 1 179 ? 24.852 -14.038 -14.966 1.00 82.88 179 VAL A CA 1
ATOM 1429 C C . VAL A 1 179 ? 23.556 -14.844 -14.986 1.00 82.88 179 VAL A C 1
ATOM 1431 O O . VAL A 1 179 ? 23.155 -15.343 -16.041 1.00 82.88 179 VAL A O 1
ATOM 1434 N N . TYR A 1 180 ? 22.890 -14.969 -13.839 1.00 82.06 180 TYR A N 1
ATOM 1435 C CA . TYR A 1 180 ? 21.636 -15.698 -13.754 1.00 82.06 180 TYR A CA 1
ATOM 1436 C C . TYR A 1 180 ? 20.512 -14.865 -14.375 1.00 82.06 180 TYR A C 1
ATOM 1438 O O . TYR A 1 180 ? 20.171 -13.787 -13.892 1.00 82.06 180 TYR A O 1
ATOM 1446 N N . VAL A 1 181 ? 19.913 -15.382 -15.450 1.00 80.06 181 VAL A N 1
ATOM 1447 C CA . VAL A 1 181 ? 18.942 -14.646 -16.281 1.00 80.06 181 VAL A CA 1
ATOM 1448 C C . VAL A 1 181 ? 17.705 -14.202 -15.492 1.00 80.06 181 VAL A C 1
ATOM 1450 O O . VAL A 1 181 ? 17.139 -13.156 -15.785 1.00 80.06 181 VAL A O 1
ATOM 1453 N N . GLY A 1 182 ? 17.290 -14.969 -14.480 1.00 77.44 182 GLY A N 1
ATOM 1454 C CA . GLY A 1 182 ? 16.101 -14.655 -13.685 1.00 77.44 182 GLY A CA 1
ATOM 1455 C C . GLY A 1 182 ? 16.322 -13.642 -12.559 1.00 77.44 182 GLY A C 1
ATOM 1456 O O . GLY A 1 182 ? 15.361 -13.321 -11.864 1.00 77.44 182 GLY A O 1
ATOM 1457 N N . ARG A 1 183 ? 17.557 -13.174 -12.324 1.00 80.81 183 ARG A N 1
ATOM 1458 C CA . ARG A 1 183 ? 17.873 -12.302 -11.186 1.00 80.81 183 ARG A CA 1
ATOM 1459 C C . ARG A 1 183 ? 17.274 -10.906 -11.412 1.00 80.81 183 ARG A C 1
ATOM 1461 O O . ARG A 1 183 ? 17.554 -10.302 -12.448 1.00 80.81 183 ARG A O 1
ATOM 1468 N N . PRO A 1 184 ? 16.520 -10.344 -10.447 1.00 72.56 184 PRO A N 1
ATOM 1469 C CA . PRO A 1 184 ? 16.106 -8.952 -10.514 1.00 72.56 184 PRO A CA 1
ATOM 1470 C C . PRO A 1 184 ? 17.354 -8.067 -10.504 1.00 72.56 184 PRO A C 1
ATOM 1472 O O . PRO A 1 184 ? 18.178 -8.134 -9.585 1.00 72.56 184 PRO A O 1
ATOM 1475 N N . MET A 1 185 ? 17.509 -7.268 -11.557 1.00 73.31 185 MET A N 1
ATOM 1476 C CA . MET A 1 185 ? 18.624 -6.334 -11.683 1.00 73.31 185 MET A CA 1
ATOM 1477 C C . MET A 1 185 ? 18.489 -5.238 -10.628 1.00 73.31 185 MET A C 1
ATOM 1479 O O . MET A 1 185 ? 17.402 -4.709 -10.386 1.00 73.31 185 MET A O 1
ATOM 1483 N N . THR A 1 186 ? 19.600 -4.882 -9.991 1.00 76.00 186 THR A N 1
ATOM 1484 C CA . THR A 1 186 ? 19.648 -3.683 -9.144 1.00 76.00 186 THR A CA 1
ATOM 1485 C C . THR A 1 186 ? 19.407 -2.429 -9.992 1.00 76.00 186 THR A C 1
ATOM 1487 O O . THR A 1 186 ? 19.622 -2.453 -11.203 1.00 76.00 186 THR A O 1
ATOM 1490 N N . LYS A 1 187 ? 18.974 -1.313 -9.379 1.00 71.50 187 LYS A N 1
ATOM 1491 C CA . LYS A 1 187 ? 18.782 -0.044 -10.113 1.00 71.50 187 LYS A CA 1
ATOM 1492 C C . LYS A 1 187 ? 20.048 0.363 -10.876 1.00 71.50 187 LYS A C 1
ATOM 1494 O O . LYS A 1 187 ? 19.961 0.697 -12.047 1.00 71.50 187 LYS A O 1
ATOM 1499 N N . GLU A 1 188 ? 21.213 0.229 -10.248 1.00 74.75 188 GLU A N 1
ATOM 1500 C CA . GLU A 1 188 ? 22.508 0.540 -10.866 1.00 74.75 188 GLU A CA 1
ATOM 1501 C C . GLU A 1 188 ? 22.820 -0.367 -12.068 1.00 74.75 188 GLU A C 1
ATOM 1503 O O . GLU A 1 188 ? 23.259 0.112 -13.112 1.00 74.75 188 GLU A O 1
ATOM 1508 N N . GLU A 1 189 ? 22.555 -1.674 -11.959 1.00 77.38 189 GLU A N 1
ATOM 1509 C CA . GLU A 1 189 ? 22.719 -2.621 -13.073 1.00 77.38 189 GLU A CA 1
ATOM 1510 C C . GLU A 1 189 ? 21.727 -2.334 -14.211 1.00 77.38 189 GLU A C 1
ATOM 1512 O O . GLU A 1 189 ? 22.081 -2.451 -15.385 1.00 77.38 189 GLU A O 1
ATOM 1517 N N . LEU A 1 190 ? 20.501 -1.925 -13.877 1.00 73.19 190 LEU A N 1
ATOM 1518 C CA . LEU A 1 190 ? 19.458 -1.584 -14.840 1.00 73.19 190 LEU A CA 1
ATOM 1519 C C . LEU A 1 190 ? 19.786 -0.280 -15.581 1.00 73.19 190 LEU A C 1
ATOM 1521 O O . LEU A 1 190 ? 19.664 -0.221 -16.806 1.00 73.19 190 LEU A O 1
ATOM 1525 N N . ASP A 1 191 ? 20.296 0.726 -14.870 1.00 76.50 191 ASP A N 1
ATOM 1526 C CA . ASP A 1 191 ? 20.788 1.979 -15.447 1.00 76.50 191 ASP A CA 1
ATOM 1527 C C . ASP A 1 191 ? 22.002 1.737 -16.350 1.00 76.50 191 ASP A C 1
ATOM 1529 O O . ASP A 1 191 ? 22.062 2.259 -17.467 1.00 76.50 191 ASP A O 1
ATOM 1533 N N . ALA A 1 192 ? 22.939 0.884 -15.925 1.00 80.75 192 ALA A N 1
ATOM 1534 C CA . ALA A 1 192 ? 24.077 0.480 -16.746 1.00 80.75 192 ALA A CA 1
ATOM 1535 C C .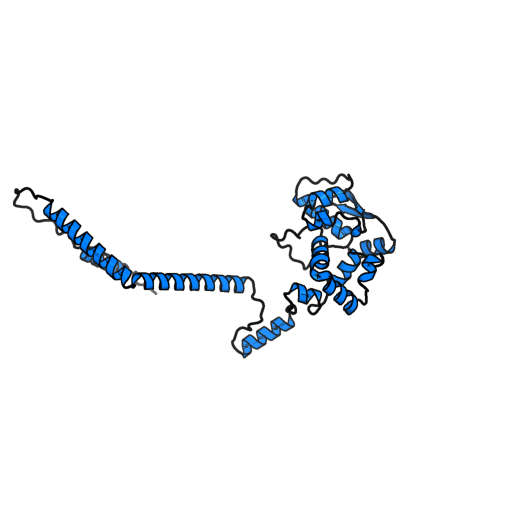 ALA A 1 192 ? 23.635 -0.290 -18.004 1.00 80.75 192 ALA A C 1
ATOM 1537 O O . ALA A 1 192 ? 24.166 -0.058 -19.094 1.00 80.75 192 ALA A O 1
ATOM 1538 N N . ALA A 1 193 ? 22.637 -1.171 -17.890 1.00 75.00 193 ALA A N 1
ATOM 1539 C CA . ALA A 1 193 ? 22.069 -1.890 -19.027 1.00 75.00 193 ALA A CA 1
ATOM 1540 C C . ALA A 1 193 ? 21.368 -0.940 -20.013 1.00 75.00 193 ALA A C 1
ATOM 1542 O O . ALA A 1 193 ? 21.565 -1.057 -21.226 1.00 75.00 193 ALA A O 1
ATOM 1543 N N . LEU A 1 194 ? 20.605 0.038 -19.512 1.00 80.31 194 LEU A N 1
ATOM 1544 C CA . LEU A 1 194 ? 19.979 1.084 -20.324 1.00 80.31 194 LEU A CA 1
ATOM 1545 C C . LEU A 1 194 ? 21.021 1.978 -21.005 1.00 80.31 194 LEU A C 1
ATOM 1547 O O . LEU A 1 194 ? 20.879 2.279 -22.192 1.00 80.31 194 LEU A O 1
ATOM 1551 N N . ALA A 1 195 ? 22.082 2.368 -20.297 1.00 83.94 195 ALA A N 1
ATOM 1552 C CA . ALA A 1 195 ? 23.185 3.143 -20.860 1.00 83.94 195 ALA A CA 1
ATOM 1553 C C . ALA A 1 195 ? 23.877 2.372 -21.991 1.00 83.94 195 ALA A C 1
ATOM 1555 O O . ALA A 1 195 ? 24.008 2.889 -23.100 1.00 83.94 195 ALA A O 1
ATOM 1556 N N . LYS A 1 196 ? 24.202 1.095 -21.761 1.00 85.31 196 LYS A N 1
ATOM 1557 C CA . LYS A 1 196 ? 24.789 0.216 -22.778 1.00 85.31 196 LYS A CA 1
ATOM 1558 C C . LYS A 1 196 ? 23.867 0.032 -23.984 1.00 85.31 196 LYS A C 1
ATOM 1560 O O . LYS A 1 196 ? 24.331 0.021 -25.122 1.00 85.31 196 LYS A O 1
ATOM 1565 N N . LYS A 1 197 ? 22.552 -0.078 -23.766 1.00 82.38 197 LYS A N 1
ATOM 1566 C CA . LYS A 1 197 ? 21.568 -0.145 -24.854 1.00 82.38 197 LYS A CA 1
ATOM 1567 C C . LYS A 1 197 ? 21.580 1.135 -25.696 1.00 82.38 197 LYS A C 1
ATOM 1569 O O . LYS A 1 197 ? 21.641 1.038 -26.918 1.00 82.38 197 LYS A O 1
ATOM 1574 N N . ARG A 1 198 ? 21.622 2.315 -25.066 1.00 87.81 198 ARG A N 1
ATOM 1575 C CA . ARG A 1 198 ? 21.734 3.610 -25.767 1.00 87.81 198 ARG A CA 1
ATOM 1576 C C . ARG A 1 198 ? 23.048 3.739 -26.538 1.00 87.81 198 ARG A C 1
ATOM 1578 O O . ARG A 1 198 ? 23.048 4.235 -27.659 1.00 87.81 198 ARG A O 1
ATOM 1585 N N . GLU A 1 199 ? 24.164 3.285 -25.972 1.00 88.06 199 GLU A N 1
ATOM 1586 C CA . GLU A 1 199 ? 25.458 3.268 -26.667 1.00 88.06 199 GLU A CA 1
ATOM 1587 C C . GLU A 1 199 ? 25.430 2.361 -27.900 1.00 88.06 199 GLU A C 1
ATOM 1589 O O . GLU A 1 199 ? 25.901 2.757 -28.972 1.00 88.06 199 GLU A O 1
ATOM 1594 N N . ASN A 1 200 ? 24.827 1.175 -27.773 1.00 86.69 200 ASN A N 1
ATOM 1595 C CA . ASN A 1 200 ? 24.623 0.249 -28.883 1.00 86.69 200 ASN A CA 1
ATOM 1596 C C . ASN A 1 200 ? 23.727 0.866 -29.968 1.00 86.69 200 ASN A C 1
ATOM 1598 O O . ASN A 1 200 ? 24.065 0.820 -31.146 1.00 86.69 200 ASN A O 1
ATOM 1602 N N . GLU A 1 201 ? 22.622 1.511 -29.594 1.00 86.44 201 GLU A N 1
ATOM 1603 C CA . GLU A 1 201 ? 21.744 2.220 -30.535 1.00 86.44 201 GLU A CA 1
ATOM 1604 C C . GLU A 1 201 ? 22.484 3.359 -31.254 1.00 86.44 201 GLU A C 1
ATOM 1606 O O . GLU A 1 201 ? 22.368 3.503 -32.470 1.00 86.44 201 GLU A O 1
ATOM 1611 N N . GLN A 1 202 ? 23.323 4.122 -30.546 1.00 90.69 202 GLN A N 1
ATOM 1612 C CA . GLN A 1 202 ? 24.155 5.165 -31.153 1.00 90.69 202 GLN A CA 1
ATOM 1613 C C . GLN A 1 202 ? 25.217 4.598 -32.098 1.00 90.69 202 GLN A C 1
ATOM 1615 O O . GLN A 1 202 ? 25.512 5.203 -33.131 1.00 90.69 202 GLN A O 1
ATOM 1620 N N . THR A 1 203 ? 25.828 3.463 -31.756 1.00 88.69 203 THR A N 1
ATOM 1621 C CA . THR A 1 203 ? 26.795 2.805 -32.645 1.00 88.69 203 THR A CA 1
ATOM 1622 C C . THR A 1 203 ? 26.103 2.258 -33.884 1.00 88.69 203 THR A C 1
ATOM 1624 O O . THR A 1 203 ? 26.591 2.505 -34.985 1.00 88.69 203 THR A O 1
ATOM 1627 N N . MET A 1 204 ? 24.937 1.629 -33.735 1.00 81.81 204 MET A N 1
ATOM 1628 C CA . MET A 1 204 ? 24.124 1.169 -34.862 1.00 81.81 204 MET A CA 1
ATOM 1629 C C . MET A 1 204 ? 23.661 2.331 -35.748 1.00 81.81 204 MET A C 1
ATOM 1631 O O . MET A 1 204 ? 23.801 2.248 -36.963 1.00 81.81 204 MET A O 1
ATOM 1635 N N . ALA A 1 205 ? 23.225 3.456 -35.174 1.00 89.62 205 ALA A N 1
ATOM 1636 C CA . ALA A 1 205 ? 22.862 4.652 -35.937 1.00 89.62 205 ALA A CA 1
ATOM 1637 C C . ALA A 1 205 ? 24.059 5.242 -36.708 1.00 89.62 205 ALA A C 1
ATOM 1639 O O . ALA A 1 205 ? 23.926 5.649 -37.861 1.00 89.62 205 ALA A O 1
ATOM 1640 N N . LYS A 1 206 ? 25.257 5.253 -36.105 1.00 87.12 206 LYS A N 1
ATOM 1641 C CA . LYS A 1 206 ? 26.495 5.680 -36.785 1.00 87.12 206 LYS A CA 1
ATOM 1642 C C . LYS A 1 206 ? 26.889 4.735 -37.919 1.00 87.12 206 LYS A C 1
ATOM 1644 O O . LYS A 1 206 ? 27.434 5.200 -38.918 1.00 87.12 206 LYS A O 1
ATOM 1649 N N . LEU A 1 207 ? 26.673 3.430 -37.753 1.00 83.19 207 LEU A N 1
ATOM 1650 C CA . LEU A 1 207 ? 26.922 2.440 -38.799 1.00 83.19 207 LEU A CA 1
ATOM 1651 C C . LEU A 1 207 ? 25.924 2.605 -39.948 1.00 83.19 207 LEU A C 1
ATOM 1653 O O . LEU A 1 207 ? 26.370 2.731 -41.083 1.00 83.19 207 LEU A O 1
ATOM 1657 N N . ALA A 1 208 ? 24.631 2.752 -39.653 1.00 80.62 208 ALA A N 1
ATOM 1658 C CA . ALA A 1 208 ? 23.596 3.023 -40.652 1.00 80.62 208 ALA A CA 1
ATOM 1659 C C . ALA A 1 208 ? 23.890 4.306 -41.451 1.00 80.62 208 ALA A C 1
ATOM 1661 O O . ALA A 1 208 ? 23.929 4.283 -42.675 1.00 80.62 208 ALA A O 1
ATOM 1662 N N . ALA A 1 209 ? 24.249 5.407 -40.778 1.00 79.81 209 ALA A N 1
ATOM 1663 C CA . ALA A 1 209 ? 24.620 6.652 -41.457 1.00 79.81 209 ALA A CA 1
ATOM 1664 C C . ALA A 1 209 ? 25.877 6.511 -42.340 1.00 79.81 209 ALA A C 1
ATOM 1666 O O . ALA A 1 209 ? 26.012 7.188 -43.362 1.00 79.81 209 ALA A O 1
ATOM 1667 N N . LYS A 1 210 ? 26.824 5.640 -41.960 1.00 80.25 210 LYS A N 1
ATOM 1668 C CA . LYS A 1 210 ? 27.981 5.312 -42.806 1.00 80.25 210 LYS A CA 1
ATOM 1669 C C . LYS A 1 210 ? 27.572 4.462 -44.005 1.00 80.25 210 LYS A C 1
ATOM 1671 O O . LYS A 1 210 ? 28.094 4.702 -45.088 1.00 80.25 210 LYS A O 1
ATOM 1676 N N . GLU A 1 211 ? 26.678 3.496 -43.837 1.00 75.12 211 GLU A N 1
ATOM 1677 C CA . GLU A 1 211 ? 26.144 2.702 -44.948 1.00 75.12 211 GLU A CA 1
ATOM 1678 C C . GLU A 1 211 ? 25.398 3.590 -45.949 1.00 75.12 211 GLU A C 1
ATOM 1680 O O . GLU A 1 211 ? 25.690 3.531 -47.144 1.00 75.12 211 GLU A O 1
ATOM 1685 N N . ASP A 1 212 ? 24.567 4.518 -45.471 1.00 72.31 212 ASP A N 1
ATOM 1686 C CA . ASP A 1 212 ? 23.898 5.521 -46.307 1.00 72.31 212 ASP A CA 1
ATOM 1687 C C . ASP A 1 212 ? 24.906 6.405 -47.049 1.00 72.31 212 ASP A C 1
ATOM 1689 O O . ASP A 1 212 ? 24.757 6.672 -48.247 1.00 72.31 212 ASP A O 1
ATOM 1693 N N . TYR A 1 213 ? 25.989 6.804 -46.372 1.00 73.31 213 TYR A N 1
ATOM 1694 C CA . TYR A 1 213 ? 27.093 7.551 -46.973 1.00 73.31 213 TYR A CA 1
ATOM 1695 C C . TYR A 1 213 ? 27.823 6.759 -48.066 1.00 73.31 213 TYR A C 1
ATOM 1697 O O . TYR A 1 213 ? 28.345 7.363 -49.003 1.00 73.31 213 TYR A O 1
ATOM 1705 N N . TRP A 1 214 ? 27.871 5.428 -47.994 1.00 68.31 214 TRP A N 1
ATOM 1706 C CA . TRP A 1 214 ? 28.469 4.568 -49.025 1.00 68.31 214 TRP A CA 1
ATOM 1707 C C . TRP A 1 214 ? 27.458 4.025 -50.037 1.00 68.31 214 TRP A C 1
ATOM 1709 O O . TRP A 1 214 ? 27.857 3.322 -50.967 1.00 68.31 214 TRP A O 1
ATOM 1719 N N . SER A 1 215 ? 26.181 4.398 -49.923 1.00 82.38 215 SER A N 1
ATOM 1720 C CA . SER A 1 215 ? 25.160 3.975 -50.875 1.00 82.38 215 SER A CA 1
ATOM 1721 C C . SER A 1 215 ? 25.502 4.433 -52.306 1.00 82.38 215 SER A C 1
ATOM 1723 O O . SER A 1 215 ? 26.062 5.524 -52.505 1.00 82.38 215 SER A O 1
ATOM 1725 N N . PRO A 1 216 ? 25.158 3.639 -53.339 1.00 80.38 216 PRO A N 1
ATOM 1726 C CA . PRO A 1 216 ? 25.381 4.021 -54.733 1.00 80.38 216 PRO A CA 1
ATOM 1727 C C . PRO A 1 216 ? 24.759 5.381 -55.081 1.00 80.38 216 PRO A C 1
ATOM 1729 O O . PRO A 1 216 ? 25.386 6.186 -55.769 1.00 80.38 216 PRO A O 1
ATOM 1732 N N . ALA A 1 217 ? 23.577 5.677 -54.531 1.00 80.38 217 ALA A N 1
ATOM 1733 C CA . ALA A 1 217 ? 22.890 6.954 -54.705 1.00 80.38 217 ALA A CA 1
ATOM 1734 C C . ALA A 1 217 ? 23.668 8.131 -54.085 1.00 80.38 217 ALA A C 1
ATOM 1736 O O . ALA A 1 217 ? 23.905 9.135 -54.757 1.00 80.38 217 ALA A O 1
ATOM 1737 N N . ALA A 1 218 ? 24.152 7.998 -52.843 1.00 76.81 218 ALA A N 1
ATOM 1738 C CA . ALA A 1 218 ? 24.973 9.031 -52.204 1.00 76.81 218 ALA A CA 1
ATOM 1739 C C . ALA A 1 218 ? 26.338 9.206 -52.894 1.00 76.81 218 ALA A C 1
ATOM 1741 O O . ALA A 1 218 ? 26.910 10.298 -52.922 1.00 76.81 218 ALA A O 1
ATOM 1742 N N . SER A 1 219 ? 26.893 8.138 -53.472 1.00 76.62 219 SER A N 1
ATOM 1743 C CA . SER A 1 219 ? 28.105 8.205 -54.296 1.00 76.62 219 SER A CA 1
ATOM 1744 C C . SER A 1 219 ? 27.887 9.019 -55.575 1.00 76.62 219 SER A C 1
ATOM 1746 O O . SER A 1 219 ? 28.679 9.920 -55.864 1.00 76.62 219 SER A O 1
ATOM 1748 N N . LEU A 1 220 ? 26.787 8.774 -56.295 1.00 84.25 220 LEU A N 1
ATOM 1749 C CA . LEU A 1 220 ? 26.413 9.542 -57.486 1.00 84.25 220 LEU A CA 1
ATOM 1750 C C . LEU A 1 220 ? 26.187 11.021 -57.156 1.00 84.25 220 LEU A C 1
ATOM 1752 O O . LEU A 1 220 ? 26.836 11.875 -57.757 1.00 84.25 220 LEU A O 1
ATOM 1756 N N . ALA A 1 221 ? 25.392 11.321 -56.125 1.00 84.81 221 ALA A N 1
ATOM 1757 C CA . ALA A 1 221 ? 25.130 12.696 -55.695 1.00 84.81 221 ALA A CA 1
ATOM 1758 C C . ALA A 1 221 ? 26.421 13.461 -55.337 1.00 84.81 221 ALA A C 1
ATOM 1760 O O . ALA A 1 221 ? 26.584 14.632 -55.683 1.00 84.81 221 ALA A O 1
ATOM 1761 N N . ARG A 1 222 ? 27.395 12.800 -54.691 1.00 82.75 222 ARG A N 1
ATOM 1762 C CA . ARG A 1 222 ? 28.707 13.408 -54.398 1.00 82.75 222 ARG A CA 1
ATOM 1763 C C . ARG A 1 222 ? 29.526 13.672 -55.653 1.00 82.75 222 ARG A C 1
ATOM 1765 O O . ARG A 1 222 ? 30.197 14.702 -55.724 1.00 82.75 222 ARG A O 1
ATOM 1772 N N . ARG A 1 223 ? 29.498 12.759 -56.628 1.00 85.31 223 ARG A N 1
ATOM 1773 C CA . ARG A 1 223 ? 30.178 12.959 -57.915 1.00 85.31 223 ARG A CA 1
ATOM 1774 C C . ARG A 1 223 ? 29.582 14.146 -58.661 1.00 85.31 223 ARG A C 1
ATOM 1776 O O . ARG A 1 223 ? 30.336 15.013 -59.094 1.00 85.31 223 ARG A O 1
ATOM 1783 N N . GLU A 1 224 ? 28.258 14.224 -58.734 1.00 89.94 224 GLU A N 1
ATOM 1784 C CA . GLU A 1 224 ? 27.542 15.335 -59.365 1.00 89.94 224 GLU A CA 1
ATOM 1785 C C . GLU A 1 224 ? 27.843 16.670 -58.674 1.00 89.94 224 GLU A C 1
ATOM 1787 O O . GLU A 1 224 ? 28.204 17.643 -59.338 1.00 89.94 224 GLU A O 1
ATOM 1792 N N . ALA A 1 225 ? 27.806 16.714 -57.339 1.00 85.75 225 ALA A N 1
ATOM 1793 C CA . ALA A 1 225 ? 28.146 17.913 -56.574 1.00 85.75 225 ALA A CA 1
ATOM 1794 C C . ALA A 1 225 ? 29.612 18.347 -56.770 1.00 85.75 225 ALA A C 1
ATOM 1796 O O . ALA A 1 225 ? 29.905 19.541 -56.891 1.00 85.75 225 ALA A O 1
ATOM 1797 N N . ALA A 1 226 ? 30.550 17.395 -56.830 1.00 88.88 226 ALA A N 1
ATOM 1798 C CA . ALA A 1 226 ? 31.957 17.682 -57.097 1.00 88.88 226 ALA A CA 1
ATOM 1799 C C . ALA A 1 226 ? 32.169 18.232 -58.517 1.00 88.88 226 ALA A C 1
ATOM 1801 O O . ALA A 1 226 ? 32.949 19.171 -58.700 1.00 88.88 226 ALA A O 1
ATOM 1802 N N . GLU A 1 227 ? 31.463 17.693 -59.514 1.00 90.56 227 GLU A N 1
ATOM 1803 C CA . GLU A 1 227 ? 31.478 18.232 -60.874 1.00 90.56 227 GLU A CA 1
ATOM 1804 C C . GLU A 1 227 ? 30.868 19.631 -60.951 1.00 90.56 227 GLU A C 1
ATOM 1806 O O . GLU A 1 227 ? 31.481 20.524 -61.537 1.00 90.56 227 GLU A O 1
ATOM 1811 N N . ALA A 1 228 ? 29.718 19.858 -60.318 1.00 87.25 228 ALA A N 1
ATOM 1812 C CA . ALA A 1 228 ? 29.082 21.171 -60.262 1.00 87.25 228 ALA A CA 1
ATOM 1813 C C . ALA A 1 228 ? 30.011 22.219 -59.630 1.00 87.25 228 ALA A C 1
ATOM 1815 O O . ALA A 1 228 ? 30.167 23.317 -60.164 1.00 87.25 228 ALA A O 1
ATOM 1816 N N . LYS A 1 229 ? 30.712 21.861 -58.546 1.00 89.44 229 LYS A N 1
ATOM 1817 C CA . LYS A 1 229 ? 31.692 22.743 -57.900 1.00 89.44 229 LYS A CA 1
ATOM 1818 C C . LYS A 1 229 ? 32.890 23.042 -58.802 1.00 89.44 229 LYS A C 1
ATOM 1820 O O . LYS A 1 229 ? 33.318 24.191 -58.875 1.00 89.44 229 LYS A O 1
ATOM 1825 N N . LYS A 1 230 ? 33.418 22.041 -59.517 1.00 87.62 230 LYS A N 1
ATOM 1826 C CA . LYS A 1 230 ? 34.490 22.254 -60.507 1.00 87.62 230 LYS A CA 1
ATOM 1827 C C . LYS A 1 230 ? 34.042 23.194 -61.623 1.00 87.62 230 LYS A C 1
ATOM 1829 O O . LYS A 1 230 ? 34.799 24.090 -61.982 1.00 87.62 230 LYS A O 1
ATOM 1834 N N . ARG A 1 231 ? 32.815 23.027 -62.128 1.00 87.00 231 ARG A N 1
ATOM 1835 C CA . ARG A 1 231 ? 32.235 23.925 -63.137 1.00 87.00 231 ARG A CA 1
ATOM 1836 C C . ARG A 1 231 ? 32.100 25.344 -62.592 1.00 87.00 231 ARG A C 1
ATOM 1838 O O . ARG A 1 231 ? 32.582 26.261 -63.235 1.00 87.00 231 ARG A O 1
ATOM 1845 N N . ALA A 1 232 ? 31.560 25.524 -61.388 1.00 81.62 232 ALA A N 1
ATOM 1846 C CA . ALA A 1 232 ? 31.433 26.842 -60.763 1.00 81.62 232 ALA A CA 1
ATOM 1847 C C . ALA A 1 232 ? 32.788 27.551 -60.579 1.00 81.62 232 ALA A C 1
ATOM 1849 O O . ALA A 1 232 ? 32.898 28.741 -60.864 1.00 81.62 232 ALA A O 1
ATOM 1850 N N . ILE A 1 233 ? 33.833 26.824 -60.161 1.00 82.69 233 ILE A N 1
ATOM 1851 C CA . ILE A 1 233 ? 35.195 27.369 -60.050 1.00 82.69 233 ILE A CA 1
ATOM 1852 C C . ILE A 1 233 ? 35.743 27.743 -61.430 1.00 82.69 233 ILE A C 1
ATOM 1854 O O . ILE A 1 233 ? 36.287 28.830 -61.584 1.00 82.69 233 ILE A O 1
ATOM 1858 N N . ALA A 1 234 ? 35.579 26.888 -62.441 1.00 77.00 234 ALA A N 1
ATOM 1859 C CA . ALA A 1 234 ? 36.028 27.184 -63.801 1.00 77.00 234 ALA A CA 1
ATOM 1860 C C . ALA A 1 234 ? 35.327 28.426 -64.378 1.00 77.00 234 ALA A C 1
ATOM 1862 O O . ALA A 1 234 ? 35.986 29.282 -64.963 1.00 77.00 234 ALA A O 1
ATOM 1863 N N . THR A 1 235 ? 34.020 28.573 -64.149 1.00 79.06 235 THR A N 1
ATOM 1864 C CA . THR A 1 235 ? 33.259 29.762 -64.552 1.00 79.06 235 THR A CA 1
ATOM 1865 C C . THR A 1 235 ? 33.719 31.011 -63.797 1.00 79.06 235 THR A C 1
ATOM 1867 O O . THR A 1 235 ? 33.871 32.061 -64.410 1.00 79.06 235 THR A O 1
ATOM 1870 N N . ALA A 1 236 ? 33.998 30.912 -62.494 1.00 72.12 236 ALA A N 1
ATOM 1871 C CA . ALA A 1 236 ? 34.508 32.033 -61.699 1.00 72.12 236 ALA A CA 1
ATOM 1872 C C . ALA A 1 236 ? 35.924 32.465 -62.125 1.00 72.12 236 ALA A C 1
ATOM 1874 O O . ALA A 1 236 ? 36.213 33.656 -62.176 1.00 72.12 236 ALA A O 1
ATOM 1875 N N . VAL A 1 237 ? 36.790 31.511 -62.481 1.00 69.38 237 VAL A N 1
ATOM 1876 C CA . VAL A 1 237 ? 38.133 31.789 -63.018 1.00 69.38 237 VAL A CA 1
ATOM 1877 C C . VAL A 1 237 ? 38.045 32.415 -64.414 1.00 69.38 237 VAL A C 1
ATOM 1879 O O . VAL A 1 237 ? 38.784 33.350 -64.702 1.00 69.38 237 VAL A O 1
ATOM 1882 N N . ALA A 1 238 ? 37.110 31.969 -65.259 1.00 63.25 238 ALA A N 1
ATOM 1883 C CA . ALA A 1 238 ? 36.869 32.565 -66.576 1.00 63.25 238 ALA A CA 1
ATOM 1884 C C . ALA A 1 238 ? 36.226 33.966 -66.504 1.00 63.25 238 ALA A C 1
ATOM 1886 O O . ALA A 1 238 ? 36.448 34.789 -67.387 1.00 63.25 238 ALA A O 1
ATOM 1887 N N . ALA A 1 239 ? 35.452 34.250 -65.453 1.00 60.78 239 ALA A N 1
ATOM 1888 C CA . ALA A 1 239 ? 34.799 35.539 -65.221 1.00 60.78 239 ALA A CA 1
ATOM 1889 C C . ALA A 1 239 ? 35.682 36.566 -64.486 1.00 60.78 239 ALA A C 1
ATOM 1891 O O . ALA A 1 239 ? 35.224 37.679 -64.230 1.00 60.78 239 ALA A O 1
ATOM 1892 N N . SER A 1 240 ? 36.928 36.219 -64.144 1.00 44.66 240 SER A N 1
ATOM 1893 C CA . SER A 1 240 ? 37.872 37.113 -63.470 1.00 44.66 240 SER A CA 1
ATOM 1894 C C . SER A 1 240 ? 38.906 37.655 -64.473 1.00 44.66 240 SER A C 1
ATOM 1896 O O . SER A 1 240 ? 39.935 37.012 -64.691 1.00 44.66 240 SER A O 1
ATOM 1898 N N . PRO A 1 241 ? 38.681 38.824 -65.106 1.00 47.47 241 PRO A N 1
ATOM 1899 C CA . PRO A 1 241 ? 39.680 39.449 -65.962 1.00 47.47 241 PRO A CA 1
ATOM 1900 C C . PRO A 1 241 ? 40.797 40.023 -65.084 1.00 47.47 241 PRO A C 1
ATOM 1902 O O . PRO A 1 241 ? 40.595 40.995 -64.357 1.00 47.47 241 PRO A O 1
ATOM 1905 N N . VAL A 1 242 ? 41.994 39.438 -65.135 1.00 46.91 242 VAL A N 1
ATOM 1906 C CA . VAL A 1 242 ? 43.178 40.122 -64.607 1.00 46.91 242 VAL A CA 1
ATOM 1907 C C . VAL A 1 242 ? 43.535 41.232 -65.586 1.00 46.91 242 VAL A C 1
ATOM 1909 O O . VAL A 1 242 ? 43.883 40.978 -66.739 1.00 46.91 242 VAL A O 1
ATOM 1912 N N . ALA A 1 243 ? 43.425 42.466 -65.094 1.00 42.44 243 ALA A N 1
ATOM 1913 C CA . ALA A 1 243 ? 44.061 43.639 -65.656 1.00 42.44 243 ALA A CA 1
ATOM 1914 C C . ALA A 1 243 ? 45.503 43.301 -66.058 1.00 42.44 243 ALA A C 1
ATOM 1916 O O . ALA A 1 243 ? 46.350 42.982 -65.223 1.00 42.44 243 ALA A O 1
ATOM 1917 N N . ALA A 1 244 ? 45.770 43.370 -67.358 1.00 43.03 244 ALA A N 1
ATOM 1918 C CA . ALA A 1 244 ? 47.119 43.409 -67.879 1.00 43.03 244 ALA A CA 1
ATOM 1919 C C . ALA A 1 244 ? 47.801 44.680 -67.351 1.00 43.03 244 ALA A C 1
ATOM 1921 O O . ALA A 1 244 ? 47.423 45.788 -67.727 1.00 43.03 244 ALA A O 1
ATOM 1922 N N . GLY A 1 245 ? 48.794 44.519 -66.473 1.00 46.84 245 GLY A N 1
ATOM 1923 C CA . GLY A 1 245 ? 49.695 45.610 -66.107 1.00 46.84 245 GLY A CA 1
ATOM 1924 C C . GLY A 1 245 ? 50.242 45.569 -64.684 1.00 46.84 245 GLY A C 1
ATOM 1925 O O . GLY A 1 245 ? 49.830 46.376 -63.861 1.00 46.84 245 GLY A O 1
ATOM 1926 N N . ARG A 1 246 ? 51.222 44.696 -64.421 1.00 37.59 246 ARG A N 1
ATOM 1927 C CA . ARG A 1 246 ? 52.480 45.048 -63.728 1.00 37.59 246 ARG A CA 1
ATOM 1928 C C . ARG A 1 246 ? 53.393 43.827 -63.633 1.00 37.59 246 ARG A C 1
ATOM 1930 O O . ARG A 1 246 ? 53.043 42.819 -63.029 1.00 37.59 246 ARG A O 1
ATOM 1937 N N . LEU A 1 247 ? 54.547 43.954 -64.279 1.00 50.72 247 LEU A N 1
ATOM 1938 C CA . LEU A 1 247 ? 55.746 43.172 -64.009 1.00 50.72 247 LEU A CA 1
ATOM 1939 C C . LEU A 1 247 ? 56.351 43.632 -62.670 1.00 50.72 247 LEU A C 1
ATOM 1941 O O . LEU A 1 247 ? 56.193 44.793 -62.293 1.00 50.72 247 LEU A O 1
ATOM 1945 N N . ASP A 1 248 ? 57.052 42.694 -62.034 1.00 49.38 248 ASP A N 1
ATOM 1946 C CA . ASP A 1 248 ? 57.957 42.831 -60.886 1.00 49.38 248 ASP A CA 1
ATOM 1947 C C . ASP A 1 248 ? 57.342 42.980 -59.487 1.00 49.38 248 ASP A C 1
ATOM 1949 O O . ASP A 1 248 ? 57.377 44.040 -58.876 1.00 49.38 248 ASP A O 1
ATOM 1953 N N . GLU A 1 249 ? 56.884 41.853 -58.932 1.00 45.19 249 GLU A N 1
ATOM 1954 C CA . GLU A 1 249 ? 57.181 41.463 -57.543 1.00 45.19 249 GLU A CA 1
ATOM 1955 C C . GLU A 1 249 ? 56.920 39.949 -57.366 1.00 45.19 249 GLU A C 1
ATOM 1957 O O . GLU A 1 249 ? 55.879 39.451 -57.806 1.00 45.19 249 GLU A O 1
ATOM 1962 N N . PRO A 1 250 ? 57.846 39.167 -56.775 1.00 51.62 250 PRO A N 1
ATOM 1963 C CA . PRO A 1 250 ? 57.632 37.737 -56.583 1.00 51.62 250 PRO A CA 1
ATOM 1964 C C . PRO A 1 250 ? 56.515 37.505 -55.553 1.00 51.62 250 PRO A C 1
ATOM 1966 O O . PRO A 1 250 ? 56.552 38.089 -54.466 1.00 51.62 250 PRO A O 1
ATOM 1969 N N . PRO A 1 251 ? 55.530 36.633 -55.837 1.00 50.94 251 PRO A N 1
ATOM 1970 C CA . PRO A 1 251 ? 54.473 36.342 -54.883 1.00 50.94 251 PRO A CA 1
ATOM 1971 C C . PRO A 1 251 ? 55.073 35.666 -53.649 1.00 50.94 251 PRO A C 1
ATOM 1973 O O . PRO A 1 251 ? 55.768 34.652 -53.754 1.00 50.94 251 PRO A O 1
ATOM 1976 N N . ALA A 1 252 ? 54.788 36.220 -52.469 1.00 52.69 252 ALA A N 1
ATOM 1977 C CA . ALA A 1 252 ? 55.093 35.579 -51.199 1.00 52.69 252 ALA A CA 1
ATOM 1978 C C . ALA A 1 252 ? 54.540 34.148 -51.232 1.00 52.69 252 ALA A C 1
ATOM 1980 O O . ALA A 1 252 ? 53.341 33.957 -51.439 1.00 52.69 252 ALA A O 1
ATOM 1981 N N . ALA A 1 253 ? 55.426 33.159 -51.085 1.00 55.31 253 ALA A N 1
ATOM 1982 C CA . ALA A 1 253 ? 55.113 31.741 -51.192 1.00 55.31 253 ALA A CA 1
ATOM 1983 C C . ALA A 1 253 ? 53.900 31.384 -50.318 1.00 55.31 253 ALA A C 1
ATOM 1985 O O . ALA A 1 253 ? 54.003 31.202 -49.103 1.00 55.31 253 ALA A O 1
ATOM 1986 N N . ALA A 1 254 ? 52.727 31.300 -50.946 1.00 53.53 254 ALA A N 1
ATOM 1987 C CA . ALA A 1 254 ? 51.510 30.852 -50.304 1.00 53.53 254 ALA A CA 1
ATOM 1988 C C . ALA A 1 254 ? 51.648 29.344 -50.088 1.00 53.53 254 ALA A C 1
ATOM 1990 O O . ALA A 1 254 ? 51.351 28.545 -50.973 1.00 53.53 254 ALA A O 1
ATOM 1991 N N . MET A 1 255 ? 52.159 28.965 -48.915 1.00 55.50 255 MET A N 1
ATOM 1992 C CA . MET A 1 255 ? 52.220 27.575 -48.473 1.00 55.50 255 MET A CA 1
ATOM 1993 C C . MET A 1 255 ? 50.867 26.902 -48.707 1.00 55.50 255 MET A C 1
ATOM 1995 O O . MET A 1 255 ? 49.833 27.380 -48.219 1.00 55.50 255 MET A O 1
ATOM 1999 N N . SER A 1 256 ? 50.896 25.789 -49.442 1.00 68.88 256 SER A N 1
ATOM 2000 C CA . SER A 1 256 ? 49.739 24.939 -49.699 1.00 68.88 256 SER A CA 1
ATOM 2001 C C . SER A 1 256 ? 49.036 24.596 -48.381 1.00 68.88 256 SER A C 1
ATOM 2003 O O . SER A 1 256 ? 49.673 24.461 -47.334 1.00 68.88 256 SER A O 1
ATOM 2005 N N . ALA A 1 257 ? 47.713 24.415 -48.406 1.00 60.19 257 ALA A N 1
ATOM 2006 C CA . ALA A 1 257 ? 46.965 23.948 -47.234 1.00 60.19 257 ALA A CA 1
ATOM 2007 C C . ALA A 1 257 ? 47.540 22.628 -46.670 1.00 60.19 257 ALA A C 1
ATOM 2009 O O . ALA A 1 257 ? 47.479 22.389 -45.463 1.00 60.19 257 ALA A O 1
ATOM 2010 N N . LEU A 1 258 ? 48.175 21.820 -47.529 1.00 58.00 258 LEU A N 1
ATOM 2011 C CA . LEU A 1 258 ? 48.909 20.615 -47.150 1.00 58.00 258 LEU A CA 1
ATOM 2012 C C . LEU A 1 258 ? 50.193 20.933 -46.357 1.00 58.00 258 LEU A C 1
ATOM 2014 O O . LEU A 1 258 ? 50.470 20.277 -45.354 1.00 58.00 258 LEU A O 1
ATOM 2018 N N . ASP A 1 259 ? 50.927 21.981 -46.740 1.00 65.25 259 ASP A N 1
ATOM 2019 C CA . ASP A 1 259 ? 52.143 22.424 -46.047 1.00 65.25 259 ASP A CA 1
ATOM 2020 C C . ASP A 1 259 ? 51.825 23.055 -44.688 1.00 65.25 259 ASP A C 1
ATOM 2022 O O . ASP A 1 259 ? 52.553 22.841 -43.719 1.00 65.25 259 ASP A O 1
ATOM 2026 N N . LYS A 1 260 ? 50.695 23.768 -44.567 1.00 69.62 260 LYS A N 1
ATOM 2027 C CA . LYS A 1 260 ? 50.199 24.262 -43.270 1.00 69.62 260 LYS A CA 1
ATOM 2028 C C . LYS A 1 260 ? 49.799 23.109 -42.342 1.00 69.62 260 LYS A C 1
ATOM 2030 O O . LYS A 1 260 ? 50.172 23.121 -41.168 1.00 69.62 260 LYS A O 1
ATOM 2035 N N . ALA A 1 261 ? 49.120 22.079 -42.852 1.00 67.12 261 ALA A N 1
ATOM 2036 C CA . ALA A 1 261 ? 48.758 20.900 -42.060 1.00 67.12 261 ALA A CA 1
ATOM 2037 C C . ALA A 1 261 ? 49.999 20.107 -41.601 1.00 67.12 261 ALA A C 1
ATOM 2039 O O . ALA A 1 261 ? 50.084 19.694 -40.443 1.00 67.12 261 ALA A O 1
ATOM 2040 N N . MET A 1 262 ? 51.003 19.965 -42.472 1.00 73.00 262 MET A N 1
ATOM 2041 C CA . MET A 1 262 ? 52.278 19.313 -42.147 1.00 73.00 262 MET A CA 1
ATOM 2042 C C . MET A 1 262 ? 53.119 20.127 -41.152 1.00 73.00 262 MET A C 1
ATOM 2044 O O . MET A 1 262 ? 53.708 19.549 -40.239 1.00 73.00 262 MET A O 1
ATOM 2048 N N . ALA A 1 263 ? 53.141 21.460 -41.264 1.00 70.25 263 ALA A N 1
ATOM 2049 C CA . ALA A 1 263 ? 53.850 22.337 -40.328 1.00 70.25 263 ALA A CA 1
ATOM 2050 C C . ALA A 1 263 ? 53.232 22.320 -38.920 1.00 70.25 263 ALA A C 1
ATOM 2052 O O . ALA A 1 263 ? 53.961 22.306 -37.926 1.00 70.25 263 ALA A O 1
ATOM 2053 N N . THR A 1 264 ? 51.901 22.256 -38.830 1.00 71.69 264 THR A N 1
ATOM 2054 C CA . THR A 1 264 ? 51.195 22.149 -37.542 1.00 71.69 264 THR A CA 1
ATOM 2055 C C . THR A 1 264 ? 51.507 20.807 -36.871 1.00 71.69 264 THR A C 1
ATOM 2057 O O . THR A 1 264 ? 51.930 20.775 -35.719 1.00 71.69 264 THR A O 1
ATOM 2060 N N . ARG A 1 265 ? 51.475 19.705 -37.635 1.00 68.50 265 ARG A N 1
ATOM 2061 C CA . ARG A 1 265 ? 51.822 18.363 -37.135 1.00 68.50 265 ARG A CA 1
ATOM 2062 C C . ARG A 1 265 ? 53.293 18.233 -36.707 1.00 68.50 265 ARG A C 1
ATOM 2064 O O . ARG A 1 265 ? 53.603 17.466 -35.799 1.00 68.50 265 ARG A O 1
ATOM 2071 N N . ARG A 1 266 ? 54.207 18.992 -37.330 1.00 69.75 266 ARG A N 1
ATOM 2072 C CA . ARG A 1 266 ? 55.625 19.070 -36.929 1.00 69.75 266 ARG A CA 1
ATOM 2073 C C . ARG A 1 266 ? 55.822 19.794 -35.591 1.00 69.75 266 ARG A C 1
ATOM 2075 O O . ARG A 1 266 ? 56.684 19.367 -34.831 1.00 69.75 266 ARG A O 1
ATOM 2082 N N . ARG A 1 267 ? 55.030 20.834 -35.285 1.00 68.56 267 ARG A N 1
ATOM 2083 C CA . ARG A 1 267 ? 55.078 21.535 -33.983 1.00 68.56 267 ARG A CA 1
ATOM 2084 C C . ARG A 1 267 ? 54.595 20.662 -32.829 1.00 68.56 267 ARG A C 1
ATOM 2086 O O . ARG A 1 267 ? 55.234 20.657 -31.777 1.00 68.56 267 ARG A O 1
ATOM 2093 N N . ASP A 1 268 ? 53.536 19.890 -33.044 1.00 66.00 268 ASP A N 1
ATOM 2094 C CA . ASP A 1 268 ? 52.976 19.025 -31.998 1.00 66.00 268 ASP A CA 1
ATOM 2095 C C . ASP A 1 268 ? 53.948 17.905 -31.597 1.00 66.00 268 ASP A C 1
ATOM 2097 O O . ASP A 1 268 ? 5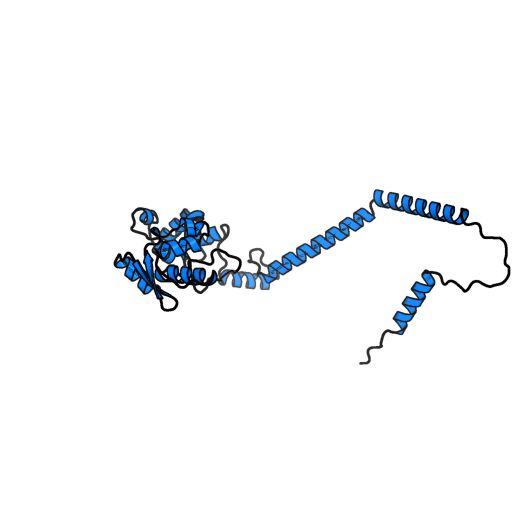4.085 17.587 -30.419 1.00 66.00 268 ASP A O 1
ATOM 2101 N N . LEU A 1 269 ? 54.717 17.369 -32.552 1.00 64.12 269 LEU A N 1
ATOM 2102 C CA . LEU A 1 269 ? 55.740 16.357 -32.267 1.00 64.12 269 LEU A CA 1
ATOM 2103 C C . LEU A 1 269 ? 56.936 16.918 -31.477 1.00 64.12 269 LEU A C 1
ATOM 2105 O O . LEU A 1 269 ? 57.515 16.198 -30.665 1.00 64.12 269 LEU A O 1
ATOM 2109 N N . THR A 1 270 ? 57.286 18.195 -31.660 1.00 65.00 270 THR A N 1
ATOM 2110 C CA . THR A 1 270 ? 58.394 18.844 -30.932 1.00 65.00 270 THR A CA 1
ATOM 2111 C C . THR A 1 270 ? 58.041 19.290 -29.512 1.00 65.00 270 THR A C 1
ATOM 2113 O O . THR A 1 270 ? 58.948 19.492 -28.710 1.00 65.00 270 THR A O 1
ATOM 2116 N N . HIS A 1 271 ? 56.752 19.410 -29.177 1.00 58.88 271 HIS A N 1
ATOM 2117 C CA . HIS A 1 271 ? 56.290 19.851 -27.855 1.00 58.88 271 HIS A CA 1
ATOM 2118 C C . HIS A 1 271 ? 55.770 18.732 -26.952 1.00 58.88 271 HIS A C 1
ATOM 2120 O O . HIS A 1 271 ? 55.214 19.023 -25.898 1.00 58.88 271 HIS A O 1
ATOM 2126 N N . THR A 1 272 ? 56.000 17.463 -27.294 1.00 55.31 272 THR A N 1
ATOM 2127 C CA . THR A 1 272 ? 55.721 16.365 -26.361 1.00 55.31 272 THR A CA 1
ATOM 2128 C C . THR A 1 272 ? 56.730 16.435 -25.205 1.00 55.31 272 THR A C 1
ATOM 2130 O O . THR A 1 272 ? 57.913 16.164 -25.435 1.00 55.31 272 THR A O 1
ATOM 2133 N N . PRO A 1 273 ? 56.337 16.797 -23.967 1.00 60.00 273 PRO A N 1
ATOM 2134 C CA . PRO A 1 273 ? 57.269 16.767 -22.853 1.00 60.00 273 PRO A CA 1
ATOM 2135 C C . PRO A 1 273 ? 57.676 15.312 -22.618 1.00 60.00 273 PRO A C 1
ATOM 2137 O O . PRO A 1 273 ? 56.833 14.442 -22.382 1.00 60.00 273 PRO A O 1
ATOM 2140 N N . ARG A 1 274 ? 58.983 15.032 -22.689 1.00 55.91 274 ARG A N 1
ATOM 2141 C CA . ARG A 1 274 ? 59.542 13.795 -22.140 1.00 55.91 274 ARG A CA 1
ATOM 2142 C C . ARG A 1 274 ? 59.122 13.748 -20.674 1.00 55.91 274 ARG A C 1
ATOM 2144 O O . ARG A 1 274 ? 59.579 14.573 -19.888 1.00 55.91 274 ARG A O 1
ATOM 2151 N N . LYS A 1 275 ? 58.249 12.801 -20.319 1.00 54.09 275 LYS A N 1
ATOM 2152 C CA . LYS A 1 275 ? 58.048 12.399 -18.926 1.00 54.09 275 LYS A CA 1
ATOM 2153 C C . LYS A 1 275 ? 59.424 12.028 -18.371 1.00 54.09 275 LYS A C 1
ATOM 2155 O O . LYS A 1 275 ? 59.987 11.010 -18.770 1.00 54.09 275 LYS A O 1
ATOM 2160 N N . ALA A 1 276 ? 59.980 12.898 -17.535 1.00 56.09 276 ALA A N 1
ATOM 2161 C CA . ALA A 1 276 ? 61.056 12.535 -16.633 1.00 56.09 276 ALA A CA 1
ATOM 2162 C C . ALA A 1 276 ? 60.467 11.577 -15.590 1.00 56.09 276 ALA A C 1
ATOM 2164 O O . ALA A 1 276 ? 59.343 11.794 -15.125 1.00 56.09 276 ALA A O 1
ATOM 2165 N N . GLY A 1 277 ? 61.189 10.485 -15.343 1.00 54.72 277 GLY A N 1
ATOM 2166 C CA . GLY A 1 277 ? 60.957 9.609 -14.198 1.00 54.72 277 GLY A CA 1
ATOM 2167 C C . GLY A 1 277 ? 61.411 10.244 -12.895 1.00 54.72 277 GLY A C 1
ATOM 2168 O O . GLY A 1 277 ? 62.001 11.349 -12.945 1.00 54.72 277 GLY A O 1
#

Radius of gyration: 37.13 Å; chains: 1; bounding box: 83×67×90 Å

Sequence (277 aa):
MSSDAARLEALGEPVARFRWRNHELEIPRPLEEWPLEAIRNGHYVDAAVTLLAGQTAPIPLYGDVMDLADAMAAAVGVERLPESKVDPDNRFGTFGAVPLLLSFLDDYEDDVASDLKTYRNVDYLDRWRGDLTLRQIWVYIRRLPSDSSLARACNGGHELWTKQHILTAQVWEQLARQVYVGRPMTKEELDAALAKKRENEQTMAKLAAKEDYWSPAASLARREAAEAKKRAIATAVAASPVAAGRLDEPPAAAMSALDKAMATRRRDLTHTPRKAG

Organism: Mycolicibacterium canariasense (NCBI:txid228230)